Protein AF-A0A699SV12-F1 (afdb_monomer_lite)

Radius of gyration: 28.02 Å; chains: 1; bounding box: 34×119×57 Å

pLDDT: mean 78.3, std 23.48, range [37.0, 98.62]

Sequence (186 aa):
HQRRIGAAHSVDAQDRVRAAAQALSRPHQQQNQRHHLPPLAVPVQPAADSDAGQGTGRAGARQSRNRVAETGARLHSKRALAAIVQDRMGITLNPEAMFDVQVKRIHEYKRQLLNLFHTVALYQAMRADPSTNWVPRVKIFAGKAAASYHSAKLIIKLANDIARTVNNDPTLRGRLKVVFIPNYNV

InterPro domains:
  IPR000811 Glycosyl transferase, family 35 [PF00343] (73-186)
  IPR000811 Glycosyl transferase, family 35 [PTHR11468] (73-186)

Secondary structure (DSSP, 8-state):
-------S-SSHHHHHHHHHHHHT------------PPP-----PPP--------TT-HHHHHHHHHHHHHHHHHHHHHHHHHHHHHHH-----TTSEEEEEES---GGGTHHHHHHHHHHHHHHHHH-TTS-PPPEEEEEE----TT-HHHHHHHHHHHHHHHHHHT-GGGTTSEEEEEETT---

Foldseek 3Di:
DDDDDDDDDDDVPVVVVVVVVVVPPDDPDDDPPDPPDDDDDDPDDPDPDDDPDDDDDCCPVVVVVVVVVVVVVQLVVLVVVQVVCCVPPVDHDDSQAAEAEDEDAQDVVSPLVVVLVVLVVVLVVCLVPVPDPDGAYEYEYEHHYDPPPVVSVVSVVSQVVSQVVSSPDCSNVNSYHYDYDPPDDD

Organism: Tanacetum cinerariifolium (NCBI:txid118510)

Structure (mmCIF, N/CA/C/O backbone):
data_AF-A0A699SV12-F1
#
_entry.id   AF-A0A699SV12-F1
#
loop_
_atom_site.group_PDB
_atom_site.id
_atom_site.type_symbol
_atom_site.label_atom_id
_atom_site.label_alt_id
_atom_site.label_comp_id
_atom_site.label_asym_id
_atom_site.label_entity_id
_atom_site.label_seq_id
_atom_site.pdbx_PDB_ins_code
_atom_site.Cartn_x
_atom_site.Cartn_y
_atom_site.Cartn_z
_atom_site.occupancy
_atom_site.B_iso_or_equiv
_atom_site.auth_seq_id
_atom_site.auth_comp_id
_atom_site.auth_asym_id
_atom_site.auth_atom_id
_atom_site.pdbx_PDB_model_num
ATOM 1 N N . HIS A 1 1 ? -13.665 -75.440 -17.777 1.00 43.06 1 HIS A N 1
ATOM 2 C CA . HIS A 1 1 ? -13.649 -75.073 -19.211 1.00 43.06 1 HIS A CA 1
ATOM 3 C C . HIS A 1 1 ? -14.284 -73.675 -19.333 1.00 43.06 1 HIS A C 1
ATOM 5 O O . HIS A 1 1 ? -15.490 -73.567 -19.241 1.00 43.06 1 HIS A O 1
ATOM 11 N N . GLN A 1 2 ? -13.572 -72.606 -18.959 1.00 38.16 2 GLN A N 1
ATOM 12 C CA . GLN A 1 2 ? -12.875 -71.620 -19.813 1.00 38.16 2 GLN A CA 1
ATOM 13 C C . GLN A 1 2 ? -13.725 -70.842 -20.858 1.00 38.16 2 GLN A C 1
ATOM 15 O O . GLN A 1 2 ? -14.051 -71.383 -21.902 1.00 38.16 2 GLN A O 1
ATOM 20 N N . ARG A 1 3 ? -13.859 -69.524 -20.587 1.00 38.50 3 ARG A N 1
ATOM 21 C CA . ARG A 1 3 ? -13.811 -68.325 -21.474 1.00 38.50 3 ARG A CA 1
ATOM 22 C C . ARG A 1 3 ? -14.980 -67.994 -22.434 1.00 38.50 3 ARG A C 1
ATOM 24 O O . ARG A 1 3 ? -15.162 -68.674 -23.430 1.00 38.50 3 ARG A O 1
ATOM 31 N N . ARG A 1 4 ? -15.580 -66.795 -22.279 1.00 42.53 4 ARG A N 1
ATOM 32 C CA . ARG A 1 4 ? -15.260 -65.534 -23.018 1.00 42.53 4 ARG A CA 1
ATOM 33 C C . ARG A 1 4 ? -16.298 -64.427 -22.717 1.00 42.53 4 ARG A C 1
ATOM 35 O O . ARG A 1 4 ? -17.422 -64.491 -23.191 1.00 42.53 4 ARG A O 1
ATOM 42 N N . ILE A 1 5 ? -15.887 -63.382 -21.994 1.00 46.00 5 ILE A N 1
ATOM 43 C CA . ILE A 1 5 ? -16.549 -62.064 -21.955 1.00 46.00 5 ILE A CA 1
ATOM 44 C C . ILE A 1 5 ? -15.439 -61.036 -22.196 1.00 46.00 5 ILE A C 1
ATOM 46 O O . ILE A 1 5 ? -14.419 -61.090 -21.511 1.00 46.00 5 ILE A O 1
ATOM 50 N N . GLY A 1 6 ? -15.611 -60.137 -23.167 1.00 40.19 6 GLY A N 1
ATOM 51 C CA . GLY A 1 6 ? -14.759 -58.954 -23.320 1.00 40.19 6 GLY A CA 1
ATOM 52 C C . GLY A 1 6 ? -14.392 -58.621 -24.763 1.00 40.19 6 GLY A C 1
ATOM 53 O O . GLY A 1 6 ? -13.441 -59.183 -25.294 1.00 40.19 6 GLY A O 1
ATOM 54 N N . ALA A 1 7 ? -15.117 -57.674 -25.363 1.00 47.88 7 ALA A N 1
ATOM 55 C CA . ALA A 1 7 ? -14.645 -56.837 -26.472 1.00 47.88 7 ALA A CA 1
ATOM 56 C C . ALA A 1 7 ? -15.648 -55.696 -26.724 1.00 47.88 7 ALA A C 1
ATOM 58 O O . ALA A 1 7 ? -16.475 -55.798 -27.623 1.00 47.88 7 ALA A O 1
ATOM 59 N N . ALA A 1 8 ? -15.615 -54.629 -25.917 1.00 49.31 8 ALA A N 1
ATOM 60 C CA . ALA A 1 8 ? -16.371 -53.408 -26.229 1.00 49.31 8 ALA A CA 1
ATOM 61 C C . ALA A 1 8 ? -15.846 -52.132 -25.540 1.00 49.31 8 ALA A C 1
ATOM 63 O O . ALA A 1 8 ? -16.643 -51.259 -25.248 1.00 49.31 8 ALA A O 1
ATOM 64 N N . HIS A 1 9 ? -14.546 -51.973 -25.265 1.00 51.47 9 HIS A N 1
ATOM 65 C CA . HIS A 1 9 ? -14.023 -50.695 -24.743 1.00 51.47 9 HIS A CA 1
ATOM 66 C C . HIS A 1 9 ? -12.566 -50.465 -25.164 1.00 51.47 9 HIS A C 1
ATOM 68 O O . HIS A 1 9 ? -11.648 -50.762 -24.405 1.00 51.47 9 HIS A O 1
ATOM 74 N N . SER A 1 10 ? -12.328 -49.941 -26.370 1.00 55.16 10 SER A N 1
ATOM 75 C CA . SER A 1 10 ? -10.986 -49.432 -26.722 1.00 55.16 10 SER A CA 1
ATOM 76 C C . SER A 1 10 ? -10.920 -48.358 -27.817 1.00 55.16 10 SER A C 1
ATOM 78 O O . SER A 1 10 ? -9.822 -47.897 -28.110 1.00 55.16 10 SER A O 1
ATOM 80 N N . VAL A 1 11 ? -12.041 -47.887 -28.382 1.00 55.03 11 VAL A N 1
ATOM 81 C CA . VAL A 1 11 ? -12.003 -46.914 -29.501 1.00 55.03 11 VAL A CA 1
ATOM 82 C C . VAL A 1 11 ? -12.136 -45.443 -29.048 1.00 55.03 11 VAL A C 1
ATOM 84 O O . VAL A 1 11 ? -11.608 -44.557 -29.703 1.00 55.03 11 VAL A O 1
ATOM 87 N N . ASP A 1 12 ? -12.711 -45.151 -27.875 1.00 58.16 12 ASP A N 1
ATOM 88 C CA . ASP A 1 12 ? -13.000 -43.759 -27.445 1.00 58.16 12 ASP A CA 1
ATOM 89 C C . ASP A 1 12 ? -11.789 -43.015 -26.819 1.00 58.16 12 ASP A C 1
ATOM 91 O O . ASP A 1 12 ? -11.770 -41.792 -26.693 1.00 58.16 12 ASP A O 1
ATOM 95 N N . ALA A 1 13 ? -10.723 -43.728 -26.435 1.00 53.34 13 ALA A N 1
ATOM 96 C CA . ALA A 1 13 ? -9.557 -43.103 -25.796 1.00 53.34 13 ALA A CA 1
ATOM 97 C C . ALA A 1 13 ? -8.543 -42.528 -26.804 1.00 53.34 13 ALA A C 1
ATOM 99 O O . ALA A 1 13 ? -7.892 -41.522 -26.518 1.00 53.34 13 ALA A O 1
ATOM 100 N N . GLN A 1 14 ? -8.410 -43.137 -27.987 1.00 54.00 14 GLN A N 1
ATOM 101 C CA . GLN A 1 14 ? -7.424 -42.716 -28.990 1.00 54.00 14 GLN A CA 1
ATOM 102 C C . GLN A 1 14 ? -7.876 -41.473 -29.773 1.00 54.00 14 GLN A C 1
ATOM 104 O O . GLN A 1 14 ? -7.048 -40.610 -30.072 1.00 54.00 14 GLN A O 1
ATOM 109 N N . ASP A 1 15 ? -9.181 -41.309 -30.006 1.00 55.88 15 ASP A N 1
ATOM 110 C CA . ASP A 1 15 ? -9.720 -40.135 -30.705 1.00 55.88 15 ASP A CA 1
ATOM 111 C C . ASP A 1 15 ? -9.662 -38.855 -29.859 1.00 55.88 15 ASP A C 1
ATOM 113 O O . ASP A 1 15 ? -9.374 -37.773 -30.379 1.00 55.88 15 ASP A O 1
ATOM 117 N N . ARG A 1 16 ? -9.807 -38.962 -28.531 1.00 55.91 16 ARG A N 1
ATOM 118 C CA . ARG A 1 16 ? -9.695 -37.809 -27.618 1.00 55.91 16 ARG A CA 1
ATOM 119 C C . ARG A 1 16 ? -8.275 -37.246 -27.544 1.00 55.91 16 ARG A C 1
ATOM 121 O O . ARG A 1 16 ? -8.099 -36.030 -27.473 1.00 55.91 16 ARG A O 1
ATOM 128 N N . VAL A 1 17 ? -7.257 -38.105 -27.626 1.00 56.22 17 VAL A N 1
ATOM 129 C CA . VAL A 1 17 ? -5.846 -37.679 -27.654 1.00 56.22 17 VAL A CA 1
ATOM 130 C C . VAL A 1 17 ? -5.496 -37.031 -29.000 1.00 56.22 17 VAL A C 1
ATOM 132 O O . VAL A 1 17 ? -4.761 -36.043 -29.038 1.00 56.22 17 VAL A O 1
ATOM 135 N N . ARG A 1 18 ? -6.083 -37.510 -30.105 1.00 55.59 18 ARG A N 1
ATOM 136 C CA . ARG A 1 18 ? -5.891 -36.930 -31.445 1.00 55.59 18 ARG A CA 1
ATOM 137 C C . ARG A 1 18 ? -6.557 -35.558 -31.598 1.00 55.59 18 ARG A C 1
ATOM 139 O O . ARG A 1 18 ? -5.952 -34.658 -32.181 1.00 55.59 18 ARG A O 1
ATOM 146 N N . ALA A 1 19 ? -7.742 -35.370 -31.013 1.00 54.25 19 ALA A N 1
ATOM 147 C CA . ALA A 1 19 ? -8.433 -34.080 -30.979 1.00 54.25 19 ALA A CA 1
ATOM 148 C C . ALA A 1 19 ? -7.685 -33.035 -30.125 1.00 54.25 19 ALA A C 1
ATOM 150 O O . ALA A 1 19 ? -7.588 -31.871 -30.516 1.00 54.25 19 ALA A O 1
ATOM 151 N N . ALA A 1 20 ? -7.084 -33.449 -29.002 1.00 49.44 20 ALA A N 1
ATOM 152 C CA . ALA A 1 20 ? -6.262 -32.571 -28.166 1.00 49.44 20 ALA A CA 1
ATOM 153 C C . ALA A 1 20 ? -4.937 -32.168 -28.845 1.00 49.44 20 ALA A C 1
ATOM 155 O O . ALA A 1 20 ? -4.498 -31.025 -28.714 1.00 49.44 20 ALA A O 1
ATOM 156 N N . ALA A 1 21 ? -4.325 -33.068 -29.625 1.00 47.38 21 ALA A N 1
ATOM 157 C CA . ALA A 1 21 ? -3.087 -32.788 -30.354 1.00 47.38 21 ALA A CA 1
ATOM 158 C C . ALA A 1 21 ? -3.285 -31.804 -31.526 1.00 47.38 21 ALA A C 1
ATOM 160 O O . ALA A 1 21 ? -2.422 -30.966 -31.774 1.00 47.38 21 ALA A O 1
ATOM 161 N N . GLN A 1 22 ? -4.438 -31.833 -32.207 1.00 50.19 22 GLN A N 1
ATOM 162 C CA . GLN A 1 22 ? -4.744 -30.893 -33.298 1.00 50.19 22 GLN A CA 1
ATOM 163 C C . GLN A 1 22 ? -5.086 -29.472 -32.814 1.00 50.19 22 GLN A C 1
ATOM 165 O O . GLN A 1 22 ? -4.930 -28.512 -33.572 1.00 50.19 22 GLN A O 1
ATOM 170 N N . ALA A 1 23 ? -5.485 -29.303 -31.550 1.00 48.12 23 ALA A N 1
ATOM 171 C CA . ALA A 1 23 ? -5.716 -27.985 -30.956 1.00 48.12 23 ALA A CA 1
ATOM 172 C C . ALA A 1 23 ? -4.411 -27.224 -30.633 1.00 48.12 23 ALA A C 1
ATOM 174 O O . ALA A 1 23 ? -4.433 -26.000 -30.511 1.00 48.12 23 ALA A O 1
ATOM 175 N N . LEU A 1 24 ? -3.274 -27.926 -30.541 1.00 45.25 24 LEU A N 1
ATOM 176 C CA . LEU A 1 24 ? -1.974 -27.372 -30.136 1.00 45.25 24 LEU A CA 1
ATOM 177 C C . LEU A 1 24 ? -1.050 -26.986 -31.308 1.00 45.25 24 LEU A C 1
ATOM 179 O O . LEU A 1 24 ? 0.051 -26.498 -31.074 1.00 45.25 24 LEU A O 1
ATOM 183 N N . SER A 1 25 ? -1.478 -27.162 -32.564 1.00 47.66 25 SER A N 1
ATOM 184 C CA . SER A 1 25 ? -0.648 -26.895 -33.757 1.00 47.66 25 SER A CA 1
ATOM 185 C C . SER A 1 25 ? -1.146 -25.749 -34.647 1.00 47.66 25 SER A C 1
ATOM 187 O O . SER A 1 25 ? -0.819 -25.699 -35.832 1.00 47.66 25 SER A O 1
ATOM 189 N N . ARG A 1 26 ? -1.922 -24.797 -34.112 1.00 46.94 26 ARG A N 1
ATOM 190 C CA . ARG A 1 26 ? -2.319 -23.602 -34.876 1.00 46.94 26 ARG A CA 1
ATOM 191 C C . ARG A 1 26 ? -1.243 -22.508 -34.792 1.00 46.94 26 ARG A C 1
ATOM 193 O O . ARG A 1 26 ? -0.852 -22.142 -33.686 1.00 46.94 26 ARG A O 1
ATOM 200 N N . PRO A 1 27 ? -0.773 -21.953 -35.925 1.00 39.28 27 PRO A N 1
ATOM 201 C CA . PRO A 1 27 ? 0.210 -20.878 -35.918 1.00 39.28 27 PRO A CA 1
ATOM 202 C C . PRO A 1 27 ? -0.391 -19.592 -35.332 1.00 39.28 27 PRO A C 1
ATOM 204 O O . PRO A 1 27 ? -1.435 -19.112 -35.774 1.00 39.28 27 PRO A O 1
ATOM 207 N N . HIS A 1 28 ? 0.295 -19.024 -34.337 1.00 42.50 28 HIS A N 1
ATOM 208 C CA . HIS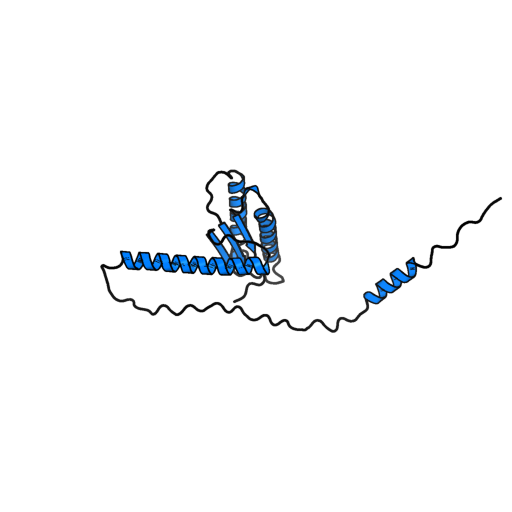 A 1 28 ? 0.004 -17.716 -33.750 1.00 42.50 28 HIS A CA 1
ATOM 209 C C . HIS A 1 28 ? 0.265 -16.591 -34.767 1.00 42.50 28 HIS A C 1
ATOM 211 O O . HIS A 1 28 ? 1.303 -15.935 -34.748 1.00 42.50 28 HIS A O 1
ATOM 217 N N . GLN A 1 29 ? -0.699 -16.334 -35.647 1.00 43.69 29 GLN A N 1
ATOM 218 C CA . GLN A 1 29 ? -0.782 -15.101 -36.427 1.00 43.69 29 GLN A CA 1
ATOM 219 C C . GLN A 1 29 ? -2.156 -14.460 -36.234 1.00 43.69 29 GLN A C 1
ATOM 221 O O . GLN A 1 29 ? -3.004 -14.539 -37.108 1.00 43.69 29 GLN A O 1
ATOM 226 N N . GLN A 1 30 ? -2.377 -13.854 -35.062 1.00 42.09 30 GLN A N 1
ATOM 227 C CA . GLN A 1 30 ? -3.276 -12.706 -34.844 1.00 42.09 30 GLN A CA 1
ATOM 228 C C . GLN A 1 30 ? -3.376 -12.416 -33.344 1.00 42.09 30 GLN A C 1
ATOM 230 O O . GLN A 1 30 ? -4.310 -12.822 -32.667 1.00 42.09 30 GLN A O 1
ATOM 235 N N . GLN A 1 31 ? -2.390 -11.704 -32.804 1.00 40.09 31 GLN A N 1
ATOM 236 C CA . GLN A 1 31 ? -2.511 -11.031 -31.507 1.00 40.09 31 GLN A CA 1
ATOM 237 C C . GLN A 1 31 ? -1.587 -9.812 -31.504 1.00 40.09 31 GLN A C 1
ATOM 239 O O . GLN A 1 31 ? -0.640 -9.695 -30.738 1.00 40.09 31 GLN A O 1
ATOM 244 N N . ASN A 1 32 ? -1.831 -8.906 -32.449 1.00 38.75 32 ASN A N 1
ATOM 245 C CA . ASN A 1 32 ? -1.216 -7.583 -32.440 1.00 38.75 32 ASN A CA 1
ATOM 246 C C . ASN A 1 32 ? -2.236 -6.516 -32.856 1.00 38.75 32 ASN A C 1
ATOM 248 O O . ASN A 1 32 ? -1.965 -5.654 -33.685 1.00 38.75 32 ASN A O 1
ATOM 252 N N . GLN A 1 33 ? -3.439 -6.591 -32.282 1.00 38.88 33 GLN A N 1
ATOM 253 C CA . GLN A 1 33 ? -4.310 -5.425 -32.212 1.00 38.88 33 GLN A CA 1
ATOM 254 C C . GLN A 1 33 ? -3.910 -4.651 -30.959 1.00 38.88 33 GLN A C 1
ATOM 256 O O . GLN A 1 33 ? -4.177 -5.053 -29.828 1.00 38.88 33 GLN A O 1
ATOM 261 N N . ARG A 1 34 ? -3.169 -3.566 -31.182 1.00 45.22 34 ARG A N 1
ATOM 262 C CA . ARG A 1 34 ? -2.806 -2.586 -30.165 1.00 45.22 34 ARG A CA 1
ATOM 263 C C . ARG A 1 34 ? -4.091 -2.013 -29.563 1.00 45.22 34 ARG A C 1
ATOM 265 O O . ARG A 1 34 ? -4.702 -1.131 -30.158 1.00 45.22 34 ARG A O 1
ATOM 272 N N . HIS A 1 35 ? -4.474 -2.459 -28.370 1.00 44.09 35 HIS A N 1
ATOM 273 C CA . HIS A 1 35 ? -5.340 -1.656 -27.511 1.00 44.09 35 HIS A CA 1
ATOM 274 C C . HIS A 1 35 ? -4.536 -0.439 -27.056 1.00 44.09 35 HIS A C 1
ATOM 276 O O . HIS A 1 35 ? -3.805 -0.468 -26.066 1.00 44.09 35 HIS A O 1
ATOM 282 N N . HIS A 1 36 ? -4.621 0.625 -27.849 1.00 46.12 36 HIS A N 1
ATOM 283 C CA . HIS A 1 36 ? -4.145 1.943 -27.476 1.00 46.12 36 HIS A CA 1
ATOM 284 C C . HIS A 1 36 ? -5.045 2.433 -26.334 1.00 46.12 36 HIS A C 1
ATOM 286 O O . HIS A 1 36 ? -6.143 2.928 -26.568 1.00 46.12 36 HIS A O 1
ATOM 292 N N . LEU A 1 37 ? -4.622 2.228 -25.082 1.00 49.44 37 LEU A N 1
ATOM 293 C CA . LEU A 1 37 ? -5.266 2.901 -23.957 1.00 49.44 37 LEU A CA 1
ATOM 294 C C . LEU A 1 37 ? -4.948 4.402 -24.046 1.00 49.44 37 LEU A C 1
ATOM 296 O O . LEU A 1 37 ? -3.779 4.747 -24.261 1.00 49.44 37 LEU A O 1
ATOM 300 N N . PRO A 1 38 ? -5.940 5.289 -23.862 1.00 42.25 38 PRO A N 1
ATOM 301 C CA . PRO A 1 38 ? -5.679 6.718 -23.805 1.00 42.25 38 PRO A CA 1
ATOM 302 C C . PRO A 1 38 ? -4.814 7.057 -22.573 1.00 42.25 38 PRO A C 1
ATOM 304 O O . PRO A 1 38 ? -4.970 6.423 -21.521 1.00 42.25 38 PRO A O 1
ATOM 307 N N . PRO A 1 39 ? -3.885 8.027 -22.684 1.00 42.66 39 PRO A N 1
ATOM 308 C CA . PRO A 1 39 ? -3.125 8.527 -21.542 1.00 42.66 39 PRO A CA 1
ATOM 309 C C . PRO A 1 39 ? -4.054 9.197 -20.523 1.00 42.66 39 PRO A C 1
ATOM 311 O O . PRO A 1 39 ? -5.136 9.679 -20.867 1.00 42.66 39 PRO A O 1
ATOM 314 N N . LEU A 1 40 ? -3.636 9.201 -19.257 1.00 47.06 40 LEU A N 1
ATOM 315 C CA . LEU A 1 40 ? -4.394 9.794 -18.162 1.00 47.06 40 LEU A CA 1
ATOM 316 C C . LEU A 1 40 ? -4.539 11.305 -18.406 1.00 47.06 40 LEU A C 1
ATOM 318 O O . LEU A 1 40 ? -3.567 12.052 -18.362 1.00 47.06 40 LEU A O 1
ATOM 322 N N . ALA A 1 41 ? -5.761 11.779 -18.639 1.00 38.75 41 ALA A N 1
ATOM 323 C CA . ALA A 1 41 ? -6.052 13.203 -18.552 1.00 38.75 41 ALA A CA 1
ATOM 324 C C . ALA A 1 41 ? -6.220 13.559 -17.070 1.00 38.75 41 ALA A C 1
ATOM 326 O O . ALA A 1 41 ? -7.289 13.381 -16.486 1.00 38.75 41 ALA A O 1
ATOM 327 N N . VAL A 1 42 ? -5.143 14.021 -16.436 1.00 47.16 42 VAL A N 1
ATOM 328 C CA . VAL A 1 42 ? -5.249 14.700 -15.141 1.00 47.16 42 VAL A CA 1
ATOM 329 C C . VAL A 1 42 ? -5.875 16.074 -15.402 1.00 47.16 42 VAL A C 1
ATOM 331 O O . VAL A 1 42 ? -5.363 16.801 -16.255 1.00 47.16 42 VAL A O 1
ATOM 334 N N . PRO A 1 43 ? -6.957 16.471 -14.709 1.00 39.91 43 PRO A N 1
ATOM 335 C CA . PRO A 1 43 ? -7.466 17.828 -14.828 1.00 39.91 43 PRO A CA 1
ATOM 336 C C . PRO A 1 43 ? -6.398 18.801 -14.314 1.00 39.91 43 PRO A C 1
ATOM 338 O O . PRO A 1 43 ? -6.062 18.811 -13.128 1.00 39.91 43 PRO A O 1
ATOM 341 N N . VAL A 1 44 ? -5.842 19.596 -15.229 1.00 42.50 44 VAL A N 1
ATOM 342 C CA . VAL A 1 44 ? -4.960 20.717 -14.904 1.00 42.50 44 VAL A CA 1
ATOM 343 C C . VAL A 1 44 ? -5.821 21.752 -14.183 1.00 42.50 44 VAL A C 1
ATOM 345 O O . VAL A 1 44 ? -6.748 22.313 -14.764 1.00 42.50 44 VAL A O 1
ATOM 348 N N . GLN A 1 45 ? -5.566 21.954 -12.891 1.00 46.44 45 GLN A N 1
ATOM 349 C CA . GLN A 1 45 ? -6.173 23.052 -12.139 1.00 46.44 45 GLN A CA 1
ATOM 350 C C . GLN A 1 45 ? -5.667 24.386 -12.713 1.00 46.44 45 GLN A C 1
ATOM 352 O O . GLN A 1 45 ? -4.495 24.458 -13.093 1.00 46.44 45 GLN A O 1
ATOM 357 N N . PRO A 1 46 ? -6.504 25.437 -12.785 1.00 38.66 46 PRO A N 1
ATOM 358 C CA . PRO A 1 46 ? -6.044 26.744 -13.232 1.00 38.66 46 PRO A CA 1
ATOM 359 C C . PRO A 1 46 ? -4.930 27.243 -12.306 1.00 38.66 46 PRO A C 1
ATOM 361 O O . PRO A 1 46 ? -4.992 27.062 -11.086 1.00 38.66 46 PRO A O 1
ATOM 364 N N . ALA A 1 47 ? -3.896 27.828 -12.911 1.00 37.00 47 ALA A N 1
ATOM 365 C CA . ALA A 1 47 ? -2.776 28.422 -12.203 1.00 37.00 47 ALA A CA 1
ATOM 366 C C . ALA A 1 47 ? -3.296 29.441 -11.179 1.00 37.00 47 ALA A C 1
ATOM 368 O O . ALA A 1 47 ? -4.107 30.304 -11.504 1.00 37.00 47 ALA A O 1
ATOM 369 N N . ALA A 1 48 ? -2.855 29.312 -9.928 1.00 44.12 48 ALA A N 1
ATOM 370 C CA . ALA A 1 48 ? -3.045 30.365 -8.947 1.00 44.12 48 ALA A CA 1
ATOM 371 C C . ALA A 1 48 ? -2.114 31.517 -9.338 1.00 44.12 48 ALA A C 1
ATOM 373 O O . ALA A 1 48 ? -0.898 31.409 -9.170 1.00 44.12 48 ALA A O 1
ATOM 374 N N . ASP A 1 49 ? -2.691 32.574 -9.907 1.00 38.81 49 ASP A N 1
ATOM 375 C CA . ASP A 1 49 ? -1.968 33.791 -10.249 1.00 38.81 49 ASP A CA 1
ATOM 376 C C . ASP A 1 49 ? -1.248 34.354 -9.018 1.00 38.81 49 ASP A C 1
ATOM 378 O O . ASP A 1 49 ? -1.774 34.416 -7.901 1.00 38.81 49 ASP A O 1
ATOM 382 N N . SER A 1 50 ? 0.005 34.731 -9.247 1.00 47.41 50 SER A N 1
ATOM 383 C CA . SER A 1 50 ? 0.901 35.357 -8.292 1.00 47.41 50 SER A CA 1
ATOM 384 C C . SER A 1 50 ? 0.404 36.753 -7.922 1.00 47.41 50 SER A C 1
ATOM 386 O O . SER A 1 50 ? 0.590 37.692 -8.690 1.00 47.41 50 SER A O 1
ATOM 388 N N . ASP A 1 51 ? -0.149 36.903 -6.721 1.00 38.44 51 ASP A N 1
ATOM 389 C CA . ASP A 1 51 ? -0.285 38.209 -6.074 1.00 38.44 51 ASP A CA 1
ATOM 390 C C . ASP A 1 51 ? 0.328 38.154 -4.670 1.00 38.44 51 ASP A C 1
ATOM 392 O O . ASP A 1 51 ? -0.320 37.875 -3.656 1.00 38.44 51 ASP A O 1
ATOM 396 N N . ALA A 1 52 ? 1.648 38.337 -4.636 1.00 44.69 52 ALA A N 1
ATOM 397 C CA . ALA A 1 52 ? 2.408 38.580 -3.422 1.00 44.69 52 ALA A CA 1
ATOM 398 C C . ALA A 1 52 ? 2.432 40.095 -3.166 1.00 44.69 52 ALA A C 1
ATOM 400 O O . ALA A 1 52 ? 3.411 40.769 -3.476 1.00 44.69 52 ALA A O 1
ATOM 401 N N . GLY A 1 53 ? 1.348 40.634 -2.604 1.00 45.69 53 GLY A N 1
ATOM 402 C CA . GLY A 1 53 ? 1.247 42.065 -2.332 1.00 45.69 53 GLY A CA 1
ATOM 403 C C . GLY A 1 53 ? 0.162 42.445 -1.324 1.00 45.69 53 GLY A C 1
ATOM 404 O O . GLY A 1 53 ? -0.990 42.610 -1.683 1.00 45.69 53 GLY A O 1
ATOM 405 N N . GLN A 1 54 ? 0.591 42.686 -0.079 1.00 47.00 54 GLN A N 1
ATOM 406 C CA . GLN A 1 54 ? -0.034 43.565 0.931 1.00 47.00 54 GLN A CA 1
ATOM 407 C C . GLN A 1 54 ? -1.372 43.135 1.584 1.00 47.00 54 GLN A C 1
ATOM 409 O O . GLN A 1 54 ? -2.364 42.810 0.942 1.00 47.00 54 GLN A O 1
ATOM 414 N N . GLY A 1 55 ? -1.422 43.214 2.924 1.00 44.19 55 GLY A N 1
ATOM 415 C CA . GLY A 1 55 ? -2.681 43.179 3.683 1.00 44.19 55 GLY A CA 1
ATOM 416 C C . GLY A 1 55 ? -2.605 42.511 5.056 1.00 44.19 55 GLY A C 1
ATOM 417 O O . GLY A 1 55 ? -3.193 41.450 5.275 1.00 44.19 55 GLY A O 1
ATOM 418 N N . THR A 1 56 ? -1.919 43.143 6.007 1.00 52.66 56 THR A N 1
ATOM 419 C CA . THR A 1 56 ? -2.013 42.830 7.439 1.00 52.66 56 THR A CA 1
ATOM 420 C C . THR A 1 56 ? -3.422 43.191 7.943 1.00 52.66 56 THR A C 1
ATOM 422 O O . THR A 1 56 ? -3.855 44.331 7.838 1.00 52.66 56 THR A O 1
ATOM 425 N N . GLY A 1 57 ? -4.185 42.203 8.439 1.00 49.66 57 GLY A N 1
ATOM 426 C CA . GLY A 1 57 ? -5.466 42.437 9.141 1.00 49.66 57 GLY A CA 1
ATOM 427 C C . GLY A 1 57 ? -6.667 41.557 8.752 1.00 49.66 57 GLY A C 1
ATOM 428 O O . GLY A 1 57 ? -7.590 41.417 9.546 1.00 49.66 57 GLY A O 1
ATOM 429 N N . ARG A 1 58 ? -6.673 40.888 7.586 1.00 51.94 58 ARG A N 1
ATOM 430 C CA . ARG A 1 58 ? -7.772 39.980 7.142 1.00 51.94 58 ARG A CA 1
ATOM 431 C C . ARG A 1 58 ? -7.394 38.489 7.094 1.00 51.94 58 ARG A C 1
ATOM 433 O O . ARG A 1 58 ? -8.146 37.663 6.572 1.00 51.94 58 ARG A O 1
ATOM 440 N N . ALA A 1 59 ? -6.236 38.136 7.653 1.00 54.56 59 ALA A N 1
ATOM 441 C CA . ALA A 1 59 ? -5.628 36.811 7.532 1.00 54.56 59 ALA A CA 1
ATOM 442 C C . ALA A 1 59 ? -6.499 35.672 8.099 1.00 54.56 59 ALA A C 1
ATOM 444 O O . ALA A 1 59 ? -6.624 34.635 7.458 1.00 54.56 59 ALA A O 1
ATOM 445 N N . GLY A 1 60 ? -7.177 35.870 9.237 1.00 52.50 60 GLY A N 1
ATOM 446 C CA . GLY A 1 60 ? -7.919 34.797 9.918 1.00 52.50 60 GLY A CA 1
ATOM 447 C C . GLY A 1 60 ? -9.089 34.210 9.113 1.00 52.50 60 GLY A C 1
ATOM 448 O O . GLY A 1 60 ? -9.190 32.994 8.964 1.00 52.50 60 GLY A O 1
ATOM 449 N N . ALA A 1 61 ? -9.943 35.064 8.538 1.00 56.91 61 ALA A N 1
ATOM 450 C CA . ALA A 1 61 ? -11.121 34.633 7.773 1.00 56.91 61 ALA A CA 1
ATOM 451 C C . ALA A 1 61 ? -10.775 34.133 6.357 1.00 56.91 61 ALA A C 1
ATOM 453 O O . ALA A 1 61 ? -11.451 33.257 5.816 1.00 56.91 61 ALA A O 1
ATOM 454 N N . ARG A 1 62 ? -9.708 34.667 5.747 1.00 54.81 62 ARG A N 1
ATOM 455 C CA . ARG A 1 62 ? -9.202 34.197 4.446 1.00 54.81 62 ARG A CA 1
ATOM 456 C C . ARG A 1 62 ? -8.510 32.839 4.598 1.00 54.81 62 ARG A C 1
ATOM 458 O O . ARG A 1 62 ? -8.719 31.944 3.788 1.00 54.81 62 ARG A O 1
ATOM 465 N N . GLN A 1 63 ? -7.772 32.642 5.689 1.00 59.91 63 GLN A N 1
ATOM 466 C CA . GLN A 1 63 ? -7.066 31.394 5.970 1.00 59.91 63 GLN A CA 1
ATOM 467 C C . GLN A 1 63 ? -7.990 30.257 6.426 1.00 59.91 63 GLN A C 1
ATOM 469 O O . GLN A 1 63 ? -7.679 29.093 6.173 1.00 59.91 63 GLN A O 1
ATOM 474 N N . SER A 1 64 ? -9.130 30.554 7.060 1.00 61.44 64 SER A N 1
ATOM 475 C CA . SER A 1 64 ? -10.161 29.549 7.354 1.00 61.44 64 SER A CA 1
ATOM 476 C C . SER A 1 64 ? -10.936 29.134 6.099 1.00 61.44 64 SER A C 1
ATOM 478 O O . SER A 1 64 ? -11.095 27.939 5.858 1.00 61.44 64 SER A O 1
ATOM 480 N N . ARG A 1 65 ? -11.332 30.087 5.240 1.00 61.91 65 ARG A N 1
ATOM 481 C CA . ARG A 1 65 ? -11.980 29.798 3.944 1.00 61.91 65 ARG A CA 1
ATOM 482 C C . ARG A 1 65 ? -11.081 28.985 3.010 1.00 61.91 65 ARG A C 1
ATOM 484 O O . ARG A 1 65 ? -11.545 28.000 2.441 1.00 61.91 65 ARG A O 1
ATOM 491 N N . ASN A 1 66 ? -9.794 29.329 2.925 1.00 73.94 66 ASN A N 1
ATOM 492 C CA . ASN A 1 66 ? -8.833 28.577 2.115 1.00 73.94 66 ASN A CA 1
ATOM 493 C C . ASN A 1 66 ? -8.649 27.144 2.636 1.00 73.94 66 ASN A C 1
ATOM 495 O O . ASN A 1 66 ? -8.671 26.204 1.850 1.00 73.94 66 ASN A O 1
ATOM 499 N N . ARG A 1 67 ? -8.576 26.938 3.960 1.00 69.81 67 ARG A N 1
ATOM 500 C CA . ARG A 1 67 ? -8.466 25.589 4.546 1.00 69.81 67 ARG A CA 1
ATOM 501 C C . ARG A 1 67 ? -9.666 24.697 4.236 1.00 69.81 67 ARG A C 1
ATOM 503 O O . ARG A 1 67 ? -9.479 23.515 3.945 1.00 69.81 67 ARG A O 1
ATOM 510 N N . VAL A 1 68 ? -10.881 25.239 4.295 1.00 74.19 68 VAL A N 1
ATOM 511 C CA . VAL A 1 68 ? -12.103 24.486 3.968 1.00 74.19 68 VAL A CA 1
ATOM 512 C C . VAL A 1 68 ? -12.119 24.111 2.485 1.00 74.19 68 VAL A C 1
ATOM 514 O O . VAL A 1 68 ? -12.324 22.941 2.158 1.00 74.19 68 VAL A O 1
ATOM 517 N N . ALA A 1 69 ? -11.818 25.064 1.600 1.00 76.56 69 ALA A N 1
ATOM 518 C CA . ALA A 1 69 ? -11.741 24.821 0.160 1.00 76.56 69 ALA A CA 1
ATOM 519 C C . ALA A 1 69 ? -10.668 23.774 -0.197 1.00 76.56 69 ALA A C 1
ATOM 521 O O . ALA A 1 69 ? -10.943 22.820 -0.924 1.00 76.56 69 ALA A O 1
ATOM 522 N N . GLU A 1 70 ? -9.468 23.882 0.379 1.00 78.25 70 GLU A N 1
ATOM 523 C CA . GLU A 1 70 ? -8.386 22.914 0.181 1.00 78.25 70 GLU A CA 1
ATOM 524 C C . GLU A 1 70 ? -8.747 21.516 0.696 1.00 78.25 70 GLU A C 1
ATOM 526 O O . GLU A 1 70 ? -8.387 20.512 0.083 1.00 78.25 70 GLU A O 1
ATOM 531 N N . THR A 1 71 ? -9.449 21.427 1.826 1.00 83.75 71 THR A N 1
ATOM 532 C CA . THR A 1 71 ? -9.871 20.140 2.396 1.00 83.75 71 THR A CA 1
ATOM 533 C C . THR A 1 71 ? -10.901 19.461 1.498 1.00 83.75 71 THR A C 1
ATOM 535 O O . THR A 1 71 ? -10.766 18.270 1.213 1.00 83.75 71 THR A O 1
ATOM 538 N N . GLY A 1 72 ? -11.867 20.224 0.976 1.00 85.94 72 GLY A N 1
ATOM 539 C CA . GLY A 1 72 ? -12.825 19.740 -0.018 1.00 85.94 72 GLY A CA 1
ATOM 540 C C . GLY A 1 72 ? -12.140 19.245 -1.295 1.00 85.94 72 GLY A C 1
ATOM 541 O O . GLY A 1 72 ? -12.422 18.138 -1.756 1.00 85.94 72 GLY A O 1
ATOM 542 N N . ALA A 1 73 ? -11.168 20.002 -1.815 1.00 90.75 73 ALA A N 1
ATOM 543 C CA . ALA A 1 73 ? -10.392 19.610 -2.992 1.00 90.75 73 ALA A CA 1
ATOM 544 C C . ALA A 1 73 ? -9.566 18.330 -2.755 1.00 90.75 73 ALA A C 1
ATOM 546 O O . ALA A 1 73 ? -9.579 17.415 -3.578 1.00 90.75 73 ALA A O 1
ATOM 547 N N . ARG A 1 74 ? -8.892 18.213 -1.601 1.00 91.56 74 ARG A N 1
ATOM 548 C CA . ARG A 1 74 ? -8.136 17.003 -1.227 1.00 91.56 74 ARG A CA 1
ATOM 549 C C . ARG A 1 74 ? -9.048 15.781 -1.126 1.00 91.56 74 ARG A C 1
ATOM 551 O O . ARG A 1 74 ? -8.687 14.714 -1.619 1.00 91.56 74 ARG A O 1
ATOM 558 N N . LEU A 1 75 ? -10.222 15.922 -0.509 1.00 94.62 75 LEU A N 1
ATOM 559 C CA . LEU A 1 75 ? -11.183 14.828 -0.392 1.00 94.62 75 LEU A CA 1
ATOM 560 C C . LEU A 1 75 ? -11.723 14.398 -1.761 1.00 94.62 75 LEU A C 1
ATOM 562 O O . LEU A 1 75 ? -11.811 13.199 -2.028 1.00 94.62 75 LEU A O 1
ATOM 566 N N . HIS A 1 76 ? -12.024 15.353 -2.644 1.00 95.50 76 HIS A N 1
ATOM 567 C CA . HIS A 1 76 ? -12.422 15.069 -4.021 1.00 95.50 76 HIS A CA 1
ATOM 568 C C . HIS A 1 76 ? -11.365 14.220 -4.749 1.00 95.50 76 HIS A C 1
ATOM 570 O O . HIS A 1 76 ? -11.691 13.151 -5.269 1.00 95.50 76 HIS A O 1
ATOM 576 N N . SER A 1 77 ? -10.087 14.608 -4.688 1.00 96.00 77 SER A N 1
ATOM 577 C CA . SER A 1 77 ? -8.993 13.837 -5.296 1.00 96.00 77 SER A CA 1
ATOM 578 C C . SER A 1 77 ? -8.845 12.433 -4.696 1.00 96.00 77 SER A C 1
ATOM 580 O O . SER A 1 77 ? -8.598 11.469 -5.422 1.00 96.00 77 SER A O 1
ATOM 582 N N . LYS A 1 78 ? -9.039 12.276 -3.378 1.00 97.19 78 LYS A N 1
ATOM 583 C CA . LYS A 1 78 ? -9.009 10.958 -2.713 1.00 97.19 78 LYS A CA 1
ATOM 584 C C . LYS A 1 78 ? -10.162 10.063 -3.164 1.00 97.19 78 LYS A C 1
ATOM 586 O O . LYS A 1 78 ? -9.947 8.870 -3.361 1.00 97.19 78 LYS A O 1
ATOM 591 N N . ARG A 1 79 ? -11.360 10.623 -3.361 1.00 98.00 79 ARG A N 1
ATOM 592 C CA . ARG A 1 79 ? -12.529 9.901 -3.894 1.00 98.00 79 ARG A CA 1
ATOM 593 C C . ARG A 1 79 ? -12.301 9.457 -5.335 1.00 98.00 79 ARG A C 1
ATOM 595 O O . ARG A 1 79 ? -12.563 8.300 -5.646 1.00 98.00 79 ARG A O 1
ATOM 602 N N . ALA A 1 80 ? -11.746 10.328 -6.175 1.00 96.94 80 ALA A N 1
ATOM 603 C CA . ALA A 1 80 ? -11.385 9.981 -7.548 1.00 96.94 80 ALA A CA 1
ATOM 604 C C . ALA A 1 80 ? -10.364 8.830 -7.592 1.00 96.94 80 ALA A C 1
ATOM 606 O O . ALA A 1 80 ? -10.565 7.846 -8.301 1.00 96.94 80 ALA A O 1
ATOM 607 N N . LEU A 1 81 ? -9.310 8.894 -6.770 1.00 96.00 81 LEU A N 1
ATOM 608 C CA . LEU A 1 81 ? -8.332 7.809 -6.678 1.00 96.00 81 LEU A CA 1
ATOM 609 C C . LEU A 1 81 ? -8.953 6.507 -6.150 1.00 96.00 81 LEU A C 1
ATOM 611 O O . LEU A 1 81 ? -8.670 5.438 -6.684 1.00 96.00 81 LEU A O 1
ATOM 615 N N . ALA A 1 82 ? -9.812 6.584 -5.130 1.00 97.44 82 ALA A N 1
ATOM 616 C CA . ALA A 1 82 ? -10.520 5.422 -4.600 1.00 97.44 82 ALA A CA 1
ATOM 617 C C . ALA A 1 82 ? -11.403 4.753 -5.665 1.00 97.44 82 ALA A C 1
ATOM 619 O O . ALA A 1 82 ? -11.394 3.529 -5.764 1.00 97.44 82 ALA A O 1
ATOM 620 N N . ALA A 1 83 ? -12.097 5.539 -6.494 1.00 97.50 83 ALA A N 1
ATOM 621 C CA . ALA A 1 83 ? -12.893 5.026 -7.607 1.00 97.50 83 ALA A CA 1
ATOM 622 C C . ALA A 1 83 ? -12.024 4.298 -8.645 1.00 97.50 83 ALA A C 1
ATOM 624 O O . ALA A 1 83 ? -12.357 3.187 -9.044 1.00 97.50 83 ALA A O 1
ATOM 625 N N . ILE A 1 84 ? -10.869 4.864 -9.014 1.00 95.38 84 ILE A N 1
ATOM 626 C CA . ILE A 1 84 ? -9.924 4.227 -9.948 1.00 95.38 84 ILE A CA 1
ATOM 627 C C . ILE A 1 84 ? -9.396 2.899 -9.388 1.00 95.38 84 ILE A C 1
ATOM 629 O O . ILE A 1 84 ? -9.277 1.917 -10.120 1.00 95.38 84 ILE A O 1
ATOM 633 N N . VAL A 1 85 ? -9.058 2.854 -8.096 1.00 96.50 85 VAL A N 1
ATOM 634 C CA . VAL A 1 85 ? -8.574 1.623 -7.453 1.00 96.50 85 VAL A CA 1
ATOM 635 C C . VAL A 1 85 ? -9.684 0.574 -7.369 1.00 96.50 85 VAL A C 1
ATOM 637 O O . VAL A 1 85 ? -9.423 -0.600 -7.631 1.00 96.50 85 VAL A O 1
ATOM 640 N N . GLN A 1 86 ? -10.917 0.981 -7.066 1.00 97.12 86 GLN A N 1
ATOM 641 C CA . GLN A 1 86 ? -12.065 0.079 -7.055 1.00 97.12 86 GLN A CA 1
ATOM 642 C C . GLN A 1 86 ? -12.319 -0.518 -8.443 1.00 97.12 86 GLN A C 1
ATOM 644 O O . GLN A 1 86 ? -12.443 -1.732 -8.557 1.00 97.12 86 GLN A O 1
ATOM 649 N N . ASP A 1 87 ? -12.355 0.314 -9.482 1.00 96.19 87 ASP A N 1
ATOM 650 C CA . ASP A 1 87 ? -12.606 -0.104 -10.865 1.00 96.19 87 ASP A CA 1
ATOM 651 C C . ASP A 1 87 ? -11.535 -1.081 -11.375 1.00 96.19 87 ASP A C 1
ATOM 653 O O . ASP A 1 87 ? -11.836 -2.153 -11.891 1.00 96.19 87 ASP A O 1
ATOM 657 N N . ARG A 1 88 ? -10.255 -0.761 -11.152 1.00 93.56 88 ARG A N 1
ATOM 658 C CA . ARG A 1 88 ? -9.138 -1.538 -11.715 1.00 93.56 88 ARG A CA 1
ATOM 659 C C . ARG A 1 88 ? -8.732 -2.756 -10.897 1.00 93.56 88 ARG A C 1
ATOM 661 O O . ARG A 1 88 ? -8.104 -3.662 -11.438 1.00 93.56 88 ARG A O 1
ATOM 668 N N . MET A 1 89 ? -8.971 -2.737 -9.587 1.00 95.31 89 MET A N 1
ATOM 669 C CA . MET A 1 89 ? -8.436 -3.744 -8.664 1.00 95.31 89 MET A CA 1
ATOM 670 C C . MET A 1 89 ? -9.511 -4.415 -7.808 1.00 95.31 89 MET A C 1
ATOM 672 O O . MET A 1 89 ? -9.193 -5.362 -7.093 1.00 95.31 89 MET A O 1
ATOM 676 N N . GLY A 1 90 ? -10.755 -3.927 -7.828 1.00 95.94 90 GLY A N 1
ATOM 677 C CA . GLY A 1 90 ? -11.828 -4.417 -6.961 1.00 95.94 90 GLY A CA 1
ATOM 678 C C . GLY A 1 90 ? -11.619 -4.104 -5.475 1.00 95.94 90 GLY A C 1
ATOM 679 O O . GLY A 1 90 ? -12.278 -4.702 -4.628 1.00 95.94 90 GLY A O 1
ATOM 680 N N . ILE A 1 91 ? -10.690 -3.201 -5.134 1.00 96.12 91 ILE A N 1
ATOM 681 C CA . ILE A 1 91 ? -10.344 -2.876 -3.745 1.00 96.12 91 ILE A CA 1
ATOM 682 C C . ILE A 1 91 ? -11.017 -1.569 -3.333 1.00 96.12 91 ILE A C 1
ATOM 684 O O . ILE A 1 91 ? -10.691 -0.500 -3.848 1.00 96.12 91 ILE A O 1
ATOM 688 N N . THR A 1 92 ? -11.880 -1.640 -2.320 1.00 96.62 92 THR A N 1
ATOM 689 C CA . THR A 1 92 ? -12.543 -0.455 -1.767 1.00 96.62 92 THR A CA 1
ATOM 690 C C . THR A 1 92 ? -11.623 0.274 -0.794 1.00 96.62 92 THR A C 1
ATOM 692 O O . THR A 1 92 ? -11.147 -0.301 0.191 1.00 96.62 92 THR A O 1
ATOM 695 N N . LEU A 1 93 ? -11.390 1.560 -1.055 1.00 97.19 93 LEU A N 1
ATOM 696 C CA . LEU A 1 93 ? -10.604 2.448 -0.202 1.00 97.19 93 LEU A CA 1
ATOM 697 C C . LEU A 1 93 ? -11.517 3.444 0.512 1.00 97.19 93 LEU A C 1
ATOM 699 O O . LEU A 1 93 ? -12.390 4.028 -0.118 1.00 97.19 93 LEU A O 1
ATOM 703 N N . ASN A 1 94 ? -11.277 3.680 1.804 1.00 96.94 94 ASN A N 1
ATOM 704 C CA . ASN A 1 94 ? -11.964 4.725 2.565 1.00 96.94 94 ASN A CA 1
ATOM 705 C C . ASN A 1 94 ? -11.333 6.102 2.261 1.00 96.94 94 ASN A C 1
ATOM 707 O O . ASN A 1 94 ? -10.214 6.340 2.719 1.00 96.94 94 ASN A O 1
ATOM 711 N N . PRO A 1 95 ? -12.012 7.034 1.564 1.00 96.94 95 PRO A N 1
ATOM 712 C CA . PRO A 1 95 ? -11.451 8.344 1.226 1.00 96.94 95 PRO A CA 1
ATOM 713 C C . PRO A 1 95 ? -11.270 9.273 2.431 1.00 96.94 95 PRO A C 1
ATOM 715 O O . PRO A 1 95 ? -10.574 10.276 2.307 1.00 96.94 95 PRO A O 1
ATOM 718 N N . GLU A 1 96 ? -11.847 8.955 3.590 1.00 96.31 96 GLU A N 1
ATOM 719 C CA . GLU A 1 96 ? -11.651 9.707 4.836 1.00 96.31 96 GLU A CA 1
ATOM 720 C C . GLU A 1 96 ? -10.359 9.280 5.564 1.00 96.31 96 GLU A C 1
ATOM 722 O O . GLU A 1 96 ? -9.794 10.044 6.342 1.00 96.31 96 GLU A O 1
ATOM 727 N N . ALA A 1 97 ? -9.812 8.097 5.253 1.00 97.50 97 ALA A N 1
ATOM 728 C CA . ALA A 1 97 ? -8.552 7.610 5.818 1.00 97.50 97 ALA A CA 1
ATOM 729 C C . ALA A 1 97 ? -7.344 8.424 5.333 1.00 97.50 97 ALA A C 1
ATOM 731 O O . ALA A 1 97 ? -7.347 8.983 4.236 1.00 97.50 97 ALA A O 1
ATOM 732 N N . MET A 1 98 ? -6.257 8.462 6.100 1.00 97.69 98 MET A N 1
ATOM 733 C CA . MET A 1 98 ? -5.026 9.115 5.658 1.00 97.69 98 MET A CA 1
ATOM 734 C C . MET A 1 98 ? -4.369 8.316 4.524 1.00 97.69 98 MET A C 1
ATOM 736 O O . MET A 1 98 ? -4.065 7.135 4.688 1.00 97.69 98 MET A O 1
ATOM 740 N N . PHE A 1 99 ? -4.139 8.960 3.3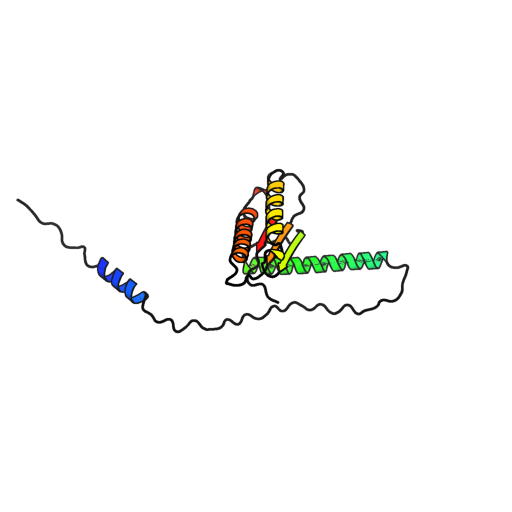77 1.00 98.19 99 PHE A N 1
ATOM 741 C CA 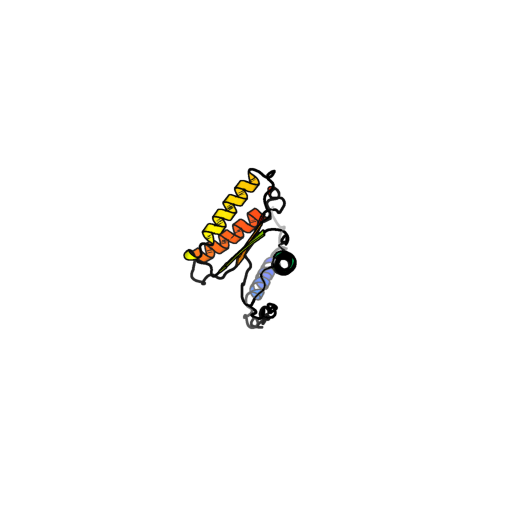. PHE A 1 99 ? -3.468 8.337 2.233 1.00 98.19 99 PHE A CA 1
ATOM 742 C C . PHE A 1 99 ? -1.961 8.565 2.358 1.00 98.19 99 PHE A C 1
ATOM 744 O O . PHE A 1 99 ? -1.487 9.694 2.264 1.00 98.19 99 PHE A O 1
ATOM 751 N N . ASP A 1 100 ? -1.221 7.486 2.582 1.00 97.88 100 ASP A N 1
ATOM 752 C CA . ASP A 1 100 ? 0.237 7.457 2.649 1.00 97.88 100 ASP A CA 1
ATOM 753 C C . ASP A 1 100 ? 0.759 6.889 1.328 1.00 97.88 100 ASP A C 1
ATOM 755 O O . ASP A 1 100 ? 0.595 5.703 1.036 1.00 97.88 100 ASP A O 1
ATOM 759 N N . VAL A 1 101 ? 1.304 7.772 0.492 1.00 97.62 101 VAL A N 1
ATOM 760 C CA . VAL A 1 101 ? 1.540 7.519 -0.930 1.00 97.62 101 VAL A CA 1
ATOM 761 C C . VAL A 1 101 ? 3.037 7.528 -1.227 1.00 97.62 101 VAL A C 1
ATOM 763 O O . VAL A 1 101 ? 3.710 8.544 -1.066 1.00 97.62 101 VAL A O 1
ATOM 766 N N . GLN A 1 102 ? 3.559 6.418 -1.746 1.00 98.00 102 GLN A N 1
ATOM 767 C CA . GLN A 1 102 ? 4.931 6.310 -2.234 1.00 98.00 102 GLN A CA 1
ATOM 768 C C . GLN A 1 102 ? 4.945 5.845 -3.692 1.00 98.00 102 GLN A C 1
ATOM 770 O O . GLN A 1 102 ? 4.954 4.650 -3.995 1.00 98.00 102 GLN A O 1
ATOM 775 N N . VAL A 1 103 ? 5.000 6.819 -4.605 1.00 96.44 103 VAL A N 1
ATOM 776 C CA . VAL A 1 103 ? 5.016 6.580 -6.053 1.00 96.44 103 VAL A CA 1
ATOM 777 C C . VAL A 1 103 ? 6.358 6.973 -6.655 1.00 96.44 103 VAL A C 1
ATOM 779 O O . VAL A 1 103 ? 6.665 8.154 -6.814 1.00 96.44 103 VAL A O 1
ATOM 782 N N . LYS A 1 104 ? 7.198 5.975 -6.940 1.00 95.94 104 LYS A N 1
ATOM 783 C CA . LYS A 1 104 ? 8.551 6.128 -7.506 1.00 95.94 104 LYS A CA 1
ATOM 784 C C . LYS A 1 104 ? 8.949 4.839 -8.231 1.00 95.94 104 LYS A C 1
ATOM 786 O O . LYS A 1 104 ? 8.391 3.781 -7.962 1.00 95.94 104 LYS A O 1
ATOM 791 N N . ARG A 1 105 ? 9.975 4.888 -9.094 1.00 95.81 105 ARG A N 1
ATOM 792 C CA . ARG A 1 105 ? 10.625 3.658 -9.594 1.00 95.81 105 ARG A CA 1
ATOM 793 C C . ARG A 1 105 ? 11.035 2.765 -8.417 1.00 95.81 105 ARG A C 1
ATOM 795 O O . ARG A 1 105 ? 11.502 3.276 -7.394 1.00 95.81 105 ARG A O 1
ATOM 802 N N . ILE A 1 106 ? 10.842 1.456 -8.560 1.00 96.94 106 ILE A N 1
ATOM 803 C CA . ILE A 1 106 ? 11.148 0.506 -7.490 1.00 96.94 106 ILE A CA 1
ATOM 804 C C . ILE A 1 106 ? 12.650 0.263 -7.474 1.00 96.94 106 ILE A C 1
ATOM 806 O O . ILE A 1 106 ? 13.209 -0.201 -8.466 1.00 96.94 106 ILE A O 1
ATOM 810 N N . HIS A 1 107 ? 13.281 0.634 -6.360 1.00 97.50 107 HIS A N 1
ATOM 811 C CA . HIS A 1 107 ? 14.717 0.509 -6.150 1.00 97.50 107 HIS A CA 1
ATOM 812 C C . HIS A 1 107 ? 15.038 0.647 -4.655 1.00 97.50 107 HIS A C 1
ATOM 814 O O . HIS A 1 107 ? 14.480 1.498 -3.969 1.00 97.50 107 HIS A O 1
ATOM 820 N N . GLU A 1 108 ? 15.985 -0.133 -4.160 1.00 95.19 108 GLU A N 1
ATOM 821 C CA . GLU A 1 108 ? 16.516 -0.163 -2.795 1.00 95.19 108 GLU A CA 1
ATOM 822 C C . GLU A 1 108 ? 16.783 1.231 -2.231 1.00 95.19 108 GLU A C 1
ATOM 824 O O . GLU A 1 108 ? 16.316 1.545 -1.136 1.00 95.19 108 GLU A O 1
ATOM 829 N N . TYR A 1 109 ? 17.448 2.108 -2.991 1.00 97.25 109 TYR A N 1
ATOM 830 C CA . TYR A 1 109 ? 17.774 3.452 -2.504 1.00 97.25 109 TYR A CA 1
ATOM 831 C C . TYR A 1 109 ? 16.531 4.338 -2.310 1.00 97.25 109 TYR A C 1
ATOM 833 O O . TYR A 1 109 ? 16.558 5.284 -1.527 1.00 97.25 109 TYR A O 1
ATOM 841 N N . LYS A 1 110 ? 15.419 4.045 -3.002 1.00 97.12 110 LYS A N 1
ATOM 842 C CA . LYS A 1 110 ? 14.128 4.728 -2.804 1.00 97.12 110 LYS A CA 1
ATOM 843 C C . LYS A 1 110 ? 13.374 4.203 -1.578 1.00 97.12 110 LYS A C 1
ATOM 845 O O . LYS A 1 110 ? 12.345 4.778 -1.222 1.00 97.12 110 LYS A O 1
ATOM 850 N N . ARG A 1 111 ? 13.894 3.156 -0.926 1.00 97.38 111 ARG A N 1
ATOM 851 C CA . ARG A 1 111 ? 13.469 2.618 0.374 1.00 97.38 111 ARG A CA 1
ATOM 852 C C . ARG A 1 111 ? 11.981 2.261 0.459 1.00 97.38 111 ARG A C 1
ATOM 854 O O . ARG A 1 111 ? 11.380 2.401 1.520 1.00 97.38 111 ARG A O 1
ATOM 861 N N . GLN A 1 112 ? 11.381 1.737 -0.613 1.00 98.25 112 GLN A N 1
ATOM 862 C CA . GLN A 1 112 ? 10.035 1.143 -0.534 1.00 98.25 112 GLN A CA 1
ATOM 863 C C . GLN A 1 112 ? 10.004 -0.003 0.482 1.00 98.25 112 GLN A C 1
ATOM 865 O O . GLN A 1 112 ? 9.051 -0.113 1.245 1.00 98.25 112 GLN A O 1
ATOM 870 N N . LEU A 1 113 ? 11.084 -0.791 0.554 1.00 98.25 113 LEU A N 1
ATOM 871 C CA . LEU A 1 113 ? 11.227 -1.869 1.533 1.00 98.25 113 LEU A CA 1
ATOM 872 C C . LEU A 1 113 ? 11.098 -1.371 2.982 1.00 98.25 113 LEU A C 1
ATOM 874 O O . LEU A 1 113 ? 10.424 -2.007 3.784 1.00 98.25 113 LEU A O 1
ATOM 878 N N . LEU A 1 114 ? 11.661 -0.202 3.310 1.00 98.50 114 LEU A N 1
ATOM 879 C CA . LEU A 1 114 ? 11.509 0.383 4.646 1.00 98.50 114 LEU A CA 1
ATOM 880 C C . LEU A 1 114 ? 10.043 0.708 4.952 1.00 98.50 114 LEU A C 1
ATOM 882 O O . LEU A 1 114 ? 9.562 0.429 6.047 1.00 98.50 114 LEU A O 1
ATOM 886 N N . ASN A 1 115 ? 9.324 1.291 3.992 1.00 98.44 115 ASN A N 1
ATOM 887 C CA . ASN A 1 115 ? 7.914 1.620 4.183 1.00 98.44 115 ASN A CA 1
ATOM 888 C C . ASN A 1 115 ? 7.050 0.348 4.299 1.00 98.44 115 ASN A C 1
ATOM 890 O O . ASN A 1 115 ? 6.092 0.319 5.071 1.00 98.44 115 ASN A O 1
ATOM 894 N N . LEU A 1 116 ? 7.422 -0.739 3.612 1.00 98.50 116 LEU A N 1
ATOM 895 C CA . LEU A 1 116 ? 6.802 -2.053 3.805 1.00 98.50 116 LEU A CA 1
ATOM 896 C C . LEU A 1 116 ? 7.061 -2.606 5.212 1.00 98.50 116 LEU A C 1
ATOM 898 O O . LEU A 1 116 ? 6.114 -3.044 5.857 1.00 98.50 116 LEU A O 1
ATOM 902 N N . PHE A 1 117 ? 8.285 -2.517 5.741 1.00 98.62 117 PHE A N 1
ATOM 903 C CA . PHE A 1 117 ? 8.562 -2.920 7.126 1.00 98.62 117 PHE A CA 1
ATOM 904 C C . PHE A 1 117 ? 7.776 -2.096 8.141 1.00 98.62 117 PHE A C 1
ATOM 906 O O . PHE A 1 117 ? 7.177 -2.658 9.054 1.00 98.62 117 PHE A O 1
ATOM 913 N N . HIS A 1 118 ? 7.690 -0.781 7.946 1.00 98.50 118 HIS A N 1
ATOM 914 C CA . HIS A 1 118 ? 6.835 0.061 8.777 1.00 98.50 118 HIS A CA 1
ATOM 915 C C . HIS A 1 118 ? 5.353 -0.338 8.668 1.00 98.50 118 HIS A C 1
ATOM 917 O O . HIS A 1 118 ? 4.640 -0.333 9.666 1.00 98.50 118 HIS A O 1
ATOM 923 N N . THR A 1 119 ? 4.888 -0.741 7.482 1.00 98.56 119 THR A N 1
ATOM 924 C CA . THR A 1 119 ? 3.519 -1.245 7.285 1.00 98.56 119 THR A CA 1
ATOM 925 C C . THR A 1 119 ? 3.276 -2.530 8.077 1.00 98.56 119 THR A C 1
ATOM 927 O O . THR A 1 119 ? 2.243 -2.644 8.729 1.00 98.56 119 THR A O 1
ATOM 930 N N . VAL A 1 120 ? 4.232 -3.463 8.079 1.00 98.62 120 VAL A N 1
ATOM 931 C CA . VAL A 1 120 ? 4.155 -4.693 8.885 1.00 98.62 120 VAL A CA 1
ATOM 932 C C . VAL A 1 120 ? 4.161 -4.369 10.379 1.00 98.62 120 VAL A C 1
ATOM 934 O O . VAL A 1 120 ? 3.331 -4.895 11.111 1.00 98.62 120 VAL A O 1
ATOM 937 N N . ALA A 1 121 ? 5.035 -3.471 10.836 1.00 98.56 121 ALA A N 1
ATOM 938 C CA . ALA A 1 121 ? 5.075 -3.059 12.239 1.00 98.56 121 ALA A CA 1
ATOM 939 C C . ALA A 1 121 ? 3.744 -2.429 12.690 1.00 98.56 121 ALA A C 1
ATOM 941 O O . ALA A 1 121 ? 3.201 -2.807 13.726 1.00 98.56 121 ALA A O 1
ATOM 942 N N . LEU A 1 122 ? 3.177 -1.527 11.879 1.00 98.06 122 LEU A N 1
ATOM 943 C CA . LEU A 1 122 ? 1.877 -0.909 12.144 1.00 98.06 122 LEU A CA 1
ATOM 944 C C . LEU A 1 122 ? 0.748 -1.947 12.180 1.00 98.06 122 LEU A C 1
ATOM 946 O O . LEU A 1 122 ? -0.089 -1.911 13.076 1.00 98.06 122 LEU A O 1
ATOM 950 N N . TYR A 1 123 ? 0.738 -2.875 11.223 1.00 98.38 123 TYR A N 1
ATOM 951 C CA . TYR A 1 123 ? -0.216 -3.980 11.180 1.00 98.38 123 TYR A CA 1
ATOM 952 C C . TYR A 1 123 ? -0.165 -4.815 12.466 1.00 98.38 123 TYR A C 1
ATOM 954 O O . TYR A 1 123 ? -1.199 -5.046 13.088 1.00 98.38 123 TYR A O 1
ATOM 962 N N . GLN A 1 124 ? 1.031 -5.202 12.912 1.00 98.19 124 GLN A N 1
ATOM 963 C CA . GLN A 1 124 ? 1.202 -5.985 14.136 1.00 98.19 124 GLN A CA 1
ATOM 964 C C . GLN A 1 124 ? 0.744 -5.210 15.380 1.00 98.19 124 GLN A C 1
ATOM 966 O O . GLN A 1 124 ? 0.047 -5.776 16.218 1.00 98.19 124 GLN A O 1
ATOM 971 N N . ALA A 1 125 ? 1.056 -3.914 15.475 1.00 97.69 125 ALA A N 1
ATOM 972 C CA . ALA A 1 125 ? 0.605 -3.066 16.580 1.00 97.69 125 ALA A CA 1
ATOM 973 C C . ALA A 1 125 ? -0.929 -2.925 16.624 1.00 97.69 125 ALA A C 1
ATOM 975 O O . ALA A 1 125 ? -1.536 -3.082 17.680 1.00 97.69 125 ALA A O 1
ATOM 976 N N . MET A 1 126 ? -1.569 -2.706 15.470 1.00 97.44 126 MET A N 1
ATOM 977 C CA . MET A 1 126 ? -3.031 -2.621 15.364 1.00 97.44 126 MET A CA 1
ATOM 978 C C . MET A 1 126 ? -3.735 -3.932 15.728 1.00 97.44 126 MET A C 1
ATOM 980 O O . MET A 1 126 ? -4.845 -3.901 16.255 1.00 97.44 126 MET A O 1
ATOM 984 N N . ARG A 1 127 ? -3.113 -5.080 15.439 1.00 96.31 127 ARG A N 1
ATOM 985 C CA . ARG A 1 127 ? -3.636 -6.397 15.833 1.00 96.31 127 ARG A CA 1
ATOM 986 C C . ARG A 1 127 ? -3.468 -6.679 17.317 1.00 96.31 127 ARG A C 1
ATOM 988 O O . ARG A 1 127 ? -4.338 -7.317 17.899 1.00 96.31 127 ARG A O 1
ATOM 995 N N . ALA A 1 128 ? -2.358 -6.236 17.900 1.00 97.06 128 ALA A N 1
ATOM 996 C CA . ALA A 1 128 ? -2.082 -6.408 19.321 1.00 97.06 128 ALA A CA 1
ATOM 997 C C . ALA A 1 128 ? -3.029 -5.571 20.193 1.00 97.06 128 ALA A C 1
ATOM 999 O O . ALA A 1 128 ? -3.439 -6.031 21.253 1.00 97.06 128 ALA A O 1
ATOM 1000 N N . ASP A 1 129 ? -3.422 -4.384 19.723 1.00 95.62 129 ASP A N 1
ATOM 1001 C CA . ASP A 1 129 ? -4.414 -3.540 20.390 1.00 95.62 129 ASP A CA 1
ATOM 1002 C C . ASP A 1 129 ? -5.471 -3.007 19.402 1.00 95.62 129 ASP A C 1
ATOM 1004 O O . ASP A 1 129 ? -5.385 -1.871 18.913 1.00 95.62 129 ASP A O 1
ATOM 1008 N N . PRO A 1 130 ? -6.508 -3.814 19.100 1.00 91.12 130 PRO A N 1
ATOM 1009 C CA . PRO A 1 130 ? -7.585 -3.410 18.200 1.00 91.12 130 PRO A CA 1
ATOM 1010 C C . PRO A 1 130 ? -8.544 -2.374 18.805 1.00 91.12 130 PRO A C 1
ATOM 1012 O O . PRO A 1 130 ? -9.329 -1.778 18.053 1.00 91.12 130 PRO A O 1
ATOM 1015 N N . SER A 1 131 ? -8.537 -2.202 20.132 1.00 91.31 131 SER A N 1
ATOM 1016 C CA . SER A 1 131 ? -9.386 -1.253 20.865 1.00 91.31 131 SER A CA 1
ATOM 1017 C C . SER A 1 131 ? -8.892 0.183 20.768 1.00 91.31 131 SER A C 1
ATOM 1019 O O . SER A 1 131 ? -9.711 1.102 20.815 1.00 91.31 131 SER A O 1
ATOM 1021 N N . THR A 1 132 ? -7.588 0.385 20.575 1.00 94.19 132 THR A N 1
ATOM 1022 C CA . THR A 1 132 ? -7.026 1.719 20.367 1.00 94.19 132 THR A CA 1
ATOM 1023 C C . THR A 1 132 ? -7.679 2.431 19.177 1.00 94.19 132 THR A C 1
ATOM 1025 O O . THR A 1 132 ? -7.983 1.842 18.130 1.00 94.19 132 THR A O 1
ATOM 1028 N N . ASN A 1 133 ? -7.891 3.741 19.333 1.00 93.19 133 ASN A N 1
ATOM 1029 C CA . ASN A 1 133 ? -8.452 4.607 18.298 1.00 93.19 133 ASN A CA 1
ATOM 1030 C C . ASN A 1 133 ? -7.401 4.956 17.231 1.00 93.19 133 ASN A C 1
ATOM 1032 O O . ASN A 1 133 ? -6.909 6.082 17.133 1.00 93.19 133 ASN A O 1
ATOM 1036 N N . TRP A 1 134 ? -7.017 3.958 16.441 1.00 96.06 134 TRP A N 1
ATOM 1037 C CA . TRP A 1 134 ? -6.065 4.134 15.356 1.00 96.06 134 TRP A CA 1
ATOM 1038 C C . TRP A 1 134 ? -6.641 5.000 14.235 1.00 96.06 134 TRP A C 1
ATOM 1040 O O . TRP A 1 134 ? -7.714 4.709 13.706 1.00 96.06 134 TRP A O 1
ATOM 1050 N N . VAL A 1 135 ? -5.870 5.997 13.790 1.00 96.75 135 VAL A N 1
ATOM 1051 C CA . VAL A 1 135 ? -6.190 6.755 12.572 1.00 96.75 135 VAL A CA 1
ATOM 1052 C C . VAL A 1 135 ? -6.207 5.795 11.376 1.00 96.75 135 VAL A C 1
ATOM 1054 O O . VAL A 1 135 ? -5.175 5.164 11.113 1.00 96.75 135 VAL A O 1
ATOM 1057 N N . PRO A 1 136 ? -7.320 5.694 10.623 1.00 97.62 136 PRO A N 1
ATOM 1058 C CA . PRO A 1 136 ? -7.380 4.843 9.446 1.00 97.62 136 PRO A CA 1
ATOM 1059 C C . PRO A 1 136 ? -6.365 5.279 8.388 1.00 97.62 136 PRO A C 1
ATOM 1061 O O . PRO A 1 136 ? -6.195 6.473 8.128 1.00 97.62 136 PRO A O 1
ATOM 1064 N N . ARG A 1 137 ? -5.691 4.319 7.754 1.00 98.31 137 ARG A N 1
ATOM 1065 C CA . ARG A 1 137 ? -4.624 4.561 6.779 1.00 98.31 137 ARG A CA 1
ATOM 1066 C C . ARG A 1 137 ? -4.796 3.712 5.531 1.00 98.31 137 ARG A C 1
ATOM 1068 O O . ARG A 1 137 ? -5.080 2.519 5.605 1.00 98.31 137 ARG A O 1
ATOM 1075 N N . VAL A 1 138 ? -4.521 4.327 4.388 1.00 98.50 138 VAL A N 1
ATOM 1076 C CA . VAL A 1 138 ? -4.336 3.636 3.113 1.00 98.50 138 VAL A CA 1
ATOM 1077 C C . VAL A 1 138 ? -2.893 3.835 2.671 1.00 98.50 138 VAL A C 1
ATOM 1079 O O . VAL A 1 138 ? -2.484 4.951 2.362 1.00 98.50 138 VAL A O 1
ATOM 1082 N N . LYS A 1 139 ? -2.119 2.752 2.649 1.00 98.44 139 LYS A N 1
ATOM 1083 C CA . LYS A 1 139 ? -0.752 2.703 2.126 1.00 98.44 139 LYS A CA 1
ATOM 1084 C C . LYS A 1 139 ? -0.803 2.428 0.628 1.00 98.44 139 LYS A C 1
ATOM 1086 O O . LYS A 1 139 ? -1.285 1.376 0.215 1.00 98.44 139 LYS A O 1
ATOM 1091 N N . ILE A 1 140 ? -0.312 3.360 -0.179 1.00 98.31 140 ILE A N 1
ATOM 1092 C CA . ILE A 1 140 ? -0.382 3.307 -1.639 1.00 98.31 140 ILE A CA 1
ATOM 1093 C C . ILE A 1 140 ? 1.035 3.281 -2.196 1.00 98.31 140 ILE A C 1
ATOM 1095 O O . ILE A 1 140 ? 1.784 4.251 -2.084 1.00 98.31 140 ILE A O 1
ATOM 1099 N N . PHE A 1 141 ? 1.385 2.178 -2.843 1.00 98.31 141 PHE A N 1
ATOM 1100 C CA . PHE A 1 141 ? 2.628 2.023 -3.582 1.00 98.31 141 PHE A CA 1
ATOM 1101 C C . PHE A 1 141 ? 2.336 2.030 -5.075 1.00 98.31 141 PHE A C 1
ATOM 1103 O O . PHE A 1 141 ? 1.354 1.442 -5.525 1.00 98.31 141 PHE A O 1
ATOM 1110 N N . ALA A 1 142 ? 3.200 2.665 -5.858 1.00 97.00 142 ALA A N 1
ATOM 1111 C CA . ALA A 1 142 ? 3.173 2.500 -7.303 1.00 97.00 142 ALA A CA 1
ATOM 1112 C C . ALA A 1 142 ? 4.562 2.730 -7.898 1.00 97.00 142 ALA A C 1
ATOM 1114 O O . ALA A 1 142 ? 5.339 3.564 -7.426 1.00 97.00 142 ALA A O 1
ATOM 1115 N N . GLY A 1 143 ? 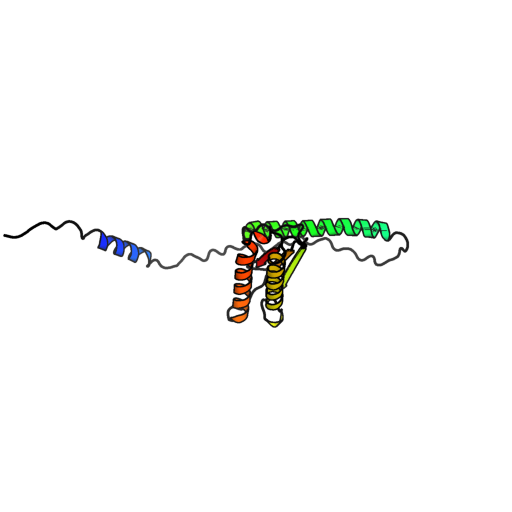4.891 1.974 -8.938 1.00 95.38 143 GLY A N 1
ATOM 1116 C CA . GLY A 1 143 ? 6.203 2.048 -9.559 1.00 95.38 143 GLY A CA 1
ATOM 1117 C C . GLY A 1 143 ? 6.484 0.889 -10.495 1.00 95.38 143 GLY A C 1
ATOM 1118 O O . GLY A 1 143 ? 5.835 -0.152 -10.441 1.00 95.38 143 GLY A O 1
ATOM 1119 N N . LYS A 1 144 ? 7.492 1.077 -11.345 1.00 94.88 144 LYS A N 1
ATOM 1120 C CA . LYS A 1 144 ? 8.016 0.046 -12.244 1.00 94.88 144 LYS A CA 1
ATOM 1121 C C . LYS A 1 144 ? 9.421 -0.355 -11.801 1.00 94.88 144 LYS A C 1
ATOM 1123 O O . LYS A 1 144 ? 10.173 0.486 -11.298 1.00 94.88 144 LYS A O 1
ATOM 1128 N N . ALA A 1 145 ? 9.753 -1.623 -12.004 1.00 95.19 145 ALA A N 1
ATOM 1129 C CA . ALA A 1 145 ? 11.104 -2.163 -11.889 1.00 95.19 145 ALA A CA 1
ATOM 1130 C C . ALA A 1 145 ? 11.635 -2.486 -13.293 1.00 95.19 145 ALA A C 1
ATOM 1132 O O . ALA A 1 145 ? 10.854 -2.834 -14.181 1.00 95.19 145 ALA A O 1
ATOM 1133 N N . ALA A 1 146 ? 12.949 -2.376 -13.500 1.00 94.31 146 ALA A N 1
ATOM 1134 C CA . ALA A 1 146 ? 13.571 -2.873 -14.725 1.00 94.31 146 ALA A CA 1
ATOM 1135 C C . ALA A 1 146 ? 13.450 -4.407 -14.800 1.00 94.31 146 ALA A C 1
ATOM 1137 O O . ALA A 1 146 ? 13.442 -5.081 -13.769 1.00 94.31 146 ALA A O 1
ATOM 1138 N N . ALA A 1 147 ? 13.370 -4.962 -16.013 1.00 92.88 147 ALA A N 1
ATOM 1139 C CA . ALA A 1 147 ? 13.084 -6.385 -16.216 1.00 92.88 147 ALA A CA 1
ATOM 1140 C C . ALA A 1 147 ? 14.129 -7.313 -15.566 1.00 92.88 147 ALA A C 1
ATOM 1142 O O . ALA A 1 147 ? 13.761 -8.330 -14.976 1.00 92.88 147 ALA A O 1
ATOM 1143 N N . SER A 1 148 ? 15.406 -6.922 -15.624 1.00 96.62 148 SER A N 1
ATOM 1144 C CA . SER A 1 148 ? 16.549 -7.636 -15.041 1.00 96.62 148 SER A CA 1
ATOM 1145 C C . SER A 1 148 ? 16.720 -7.419 -13.533 1.00 96.62 148 SER A C 1
ATOM 1147 O O . SER A 1 148 ? 17.510 -8.111 -12.898 1.00 96.62 148 SER A O 1
ATOM 1149 N N . TYR A 1 149 ? 15.989 -6.476 -12.931 1.00 97.50 149 TYR A N 1
ATOM 1150 C CA . TYR A 1 149 ? 16.212 -6.064 -11.547 1.00 97.50 149 TYR A CA 1
ATOM 1151 C C . TYR A 1 149 ? 15.482 -6.993 -10.569 1.00 97.50 149 TYR A C 1
ATOM 1153 O O . TYR A 1 149 ? 14.360 -6.719 -10.131 1.00 97.50 149 TYR A O 1
ATOM 1161 N N . HIS A 1 150 ? 16.127 -8.100 -10.207 1.00 97.62 150 HIS A N 1
ATOM 1162 C CA . HIS A 1 150 ? 15.519 -9.155 -9.394 1.00 97.62 150 HIS A CA 1
ATOM 1163 C C . HIS A 1 150 ? 15.034 -8.668 -8.016 1.00 97.62 150 HIS A C 1
ATOM 1165 O O . HIS A 1 150 ? 13.865 -8.856 -7.679 1.00 97.62 150 HIS A O 1
ATOM 1171 N N . SER A 1 151 ? 15.876 -7.970 -7.248 1.00 97.62 151 SER A N 1
ATOM 1172 C CA . SER A 1 151 ? 15.528 -7.496 -5.898 1.00 97.62 151 SER A CA 1
ATOM 1173 C C . SER A 1 151 ? 14.332 -6.537 -5.893 1.00 97.62 151 SER A C 1
ATOM 1175 O O . SER A 1 151 ? 13.419 -6.672 -5.084 1.00 97.62 151 SER A O 1
ATOM 1177 N N . ALA A 1 152 ? 14.259 -5.615 -6.854 1.00 97.12 152 ALA A N 1
ATOM 1178 C CA . ALA A 1 152 ? 13.108 -4.734 -7.041 1.00 97.12 152 ALA A CA 1
ATOM 1179 C C . ALA A 1 152 ? 11.820 -5.520 -7.338 1.00 97.12 152 ALA A C 1
ATOM 1181 O O . ALA A 1 152 ? 10.765 -5.195 -6.791 1.00 97.12 152 ALA A O 1
ATOM 1182 N N . LYS A 1 153 ? 11.888 -6.587 -8.146 1.00 97.19 153 LYS A N 1
ATOM 1183 C CA . LYS A 1 153 ? 10.736 -7.475 -8.377 1.00 97.19 153 LYS A CA 1
ATOM 1184 C C . LYS A 1 153 ? 10.323 -8.210 -7.099 1.00 97.19 153 LYS A C 1
ATOM 1186 O O . LYS A 1 153 ? 9.125 -8.344 -6.858 1.00 97.19 153 LYS A O 1
ATOM 1191 N N . LEU A 1 154 ? 11.273 -8.616 -6.254 1.00 98.19 154 LEU A N 1
ATOM 1192 C CA . LEU A 1 154 ? 10.971 -9.188 -4.937 1.00 98.19 154 LEU A CA 1
ATOM 1193 C C . LEU A 1 154 ? 10.311 -8.171 -3.999 1.00 98.19 154 LEU A C 1
ATOM 1195 O O . LEU A 1 154 ? 9.373 -8.535 -3.299 1.00 98.19 154 LEU A O 1
ATOM 1199 N N . ILE A 1 155 ? 10.710 -6.895 -4.029 1.00 98.06 155 ILE A N 1
ATOM 1200 C CA . ILE A 1 155 ? 10.033 -5.828 -3.270 1.00 98.06 155 ILE A CA 1
ATOM 1201 C C . ILE A 1 155 ? 8.579 -5.664 -3.739 1.00 98.06 155 ILE A C 1
ATOM 1203 O O . ILE A 1 155 ? 7.681 -5.546 -2.907 1.00 98.06 155 ILE A O 1
ATOM 1207 N N . ILE A 1 156 ? 8.321 -5.696 -5.053 1.00 97.69 156 ILE A N 1
ATOM 1208 C CA . ILE A 1 156 ? 6.950 -5.655 -5.596 1.00 97.69 156 ILE A CA 1
ATOM 1209 C C . ILE A 1 156 ? 6.156 -6.879 -5.131 1.00 97.69 156 ILE A C 1
ATOM 1211 O O . ILE A 1 156 ? 5.018 -6.738 -4.682 1.00 97.69 156 ILE A O 1
ATOM 1215 N N . LYS A 1 157 ? 6.743 -8.079 -5.214 1.00 98.31 157 LYS A N 1
ATOM 1216 C CA . LYS A 1 157 ? 6.103 -9.309 -4.732 1.00 98.31 157 LYS A CA 1
ATOM 1217 C C . LYS A 1 157 ? 5.761 -9.198 -3.246 1.00 98.31 157 LYS A C 1
ATOM 1219 O O . LYS A 1 157 ? 4.613 -9.416 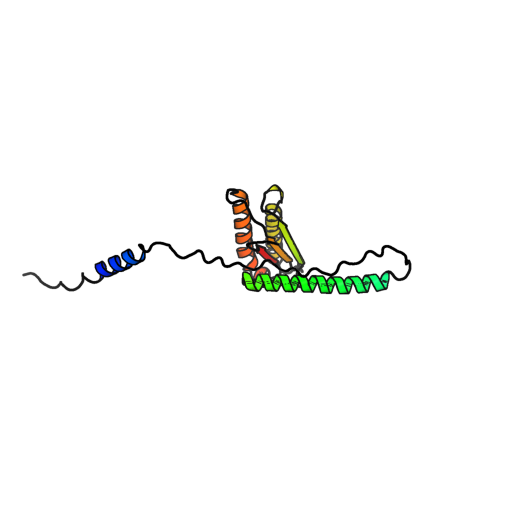-2.880 1.00 98.31 157 LYS A O 1
ATOM 1224 N N . LEU A 1 158 ? 6.713 -8.770 -2.418 1.00 98.44 158 LEU A N 1
ATOM 1225 C CA . LEU A 1 158 ? 6.515 -8.558 -0.986 1.00 98.44 158 LEU A CA 1
ATOM 1226 C C . LEU A 1 158 ? 5.385 -7.559 -0.708 1.00 98.44 158 LEU A C 1
ATOM 1228 O O . LEU A 1 158 ? 4.538 -7.826 0.137 1.00 98.44 158 LEU A O 1
ATOM 1232 N N . ALA A 1 159 ? 5.331 -6.438 -1.432 1.00 98.38 159 ALA A N 1
ATOM 1233 C CA . ALA A 1 159 ? 4.261 -5.456 -1.274 1.00 98.38 159 ALA A CA 1
ATOM 1234 C C . ALA A 1 159 ? 2.875 -6.058 -1.553 1.00 98.38 159 ALA A C 1
ATOM 1236 O O . ALA A 1 159 ? 1.936 -5.822 -0.794 1.00 98.38 159 ALA A O 1
ATOM 1237 N N . ASN A 1 160 ? 2.755 -6.868 -2.608 1.00 98.19 160 ASN A N 1
ATOM 1238 C CA . ASN A 1 160 ? 1.510 -7.562 -2.935 1.00 98.19 160 ASN A CA 1
ATOM 1239 C C . ASN A 1 160 ? 1.156 -8.636 -1.901 1.00 98.19 160 ASN A C 1
ATOM 1241 O O . ASN A 1 160 ? -0.014 -8.788 -1.560 1.00 98.19 160 ASN A O 1
ATOM 1245 N N . ASP A 1 161 ? 2.143 -9.376 -1.397 1.00 98.50 161 ASP A N 1
ATOM 1246 C CA . ASP A 1 161 ? 1.945 -10.407 -0.375 1.00 98.50 161 ASP A CA 1
ATOM 1247 C C . ASP A 1 161 ? 1.461 -9.772 0.943 1.00 98.50 161 ASP A C 1
ATOM 1249 O O . ASP A 1 161 ? 0.455 -10.208 1.502 1.00 98.50 161 ASP A O 1
ATOM 1253 N N . ILE A 1 162 ? 2.079 -8.664 1.372 1.00 98.50 162 ILE A N 1
ATOM 1254 C CA . ILE A 1 162 ? 1.622 -7.860 2.518 1.00 98.50 162 ILE A CA 1
ATOM 1255 C C . ILE A 1 162 ? 0.203 -7.339 2.282 1.00 98.50 162 ILE A C 1
ATOM 1257 O O . ILE A 1 162 ? -0.639 -7.448 3.170 1.00 98.50 162 ILE A O 1
ATOM 1261 N N . ALA A 1 163 ? -0.086 -6.795 1.096 1.00 98.31 163 ALA A N 1
ATOM 1262 C CA . ALA A 1 163 ? -1.410 -6.269 0.783 1.00 98.31 163 ALA A CA 1
ATOM 1263 C C . ALA A 1 163 ? -2.502 -7.337 0.886 1.00 98.31 163 ALA A C 1
ATOM 1265 O O . ALA A 1 163 ? -3.555 -7.069 1.461 1.00 98.31 163 ALA A O 1
ATOM 1266 N N . ARG A 1 164 ? -2.248 -8.558 0.395 1.00 98.19 164 ARG A N 1
ATOM 1267 C CA . ARG A 1 164 ? -3.198 -9.671 0.529 1.00 98.19 164 ARG A CA 1
ATOM 1268 C C . ARG A 1 164 ? -3.431 -10.049 1.987 1.00 98.19 164 ARG A C 1
ATOM 1270 O O . ARG A 1 164 ? -4.582 -10.237 2.362 1.00 98.19 164 ARG A O 1
ATOM 1277 N N . THR A 1 165 ? -2.387 -10.121 2.806 1.00 98.06 165 THR A N 1
ATOM 1278 C CA . THR A 1 165 ? -2.534 -10.445 4.233 1.00 98.06 165 THR A CA 1
ATOM 1279 C C . THR A 1 165 ? -3.305 -9.356 4.977 1.00 98.06 165 THR A C 1
ATOM 1281 O O . THR A 1 165 ? -4.316 -9.637 5.610 1.00 98.06 165 THR A O 1
ATOM 1284 N N . VAL A 1 166 ? -2.876 -8.098 4.855 1.00 98.12 166 VAL A N 1
ATOM 1285 C CA . VAL A 1 166 ? -3.454 -6.969 5.600 1.00 98.12 166 VAL A CA 1
ATOM 1286 C C . VAL A 1 166 ? -4.901 -6.701 5.185 1.00 98.12 166 VAL A C 1
ATOM 1288 O O . VAL A 1 166 ? -5.759 -6.491 6.037 1.00 98.12 166 VAL A O 1
ATOM 1291 N N . ASN A 1 167 ? -5.203 -6.715 3.884 1.00 97.75 167 ASN A N 1
ATOM 1292 C CA . ASN A 1 167 ? -6.529 -6.325 3.403 1.00 97.75 167 ASN A CA 1
ATOM 1293 C C . ASN A 1 167 ? -7.629 -7.342 3.729 1.00 97.75 167 ASN A C 1
ATOM 1295 O O . ASN A 1 167 ? -8.796 -6.938 3.714 1.00 97.75 167 ASN A O 1
ATOM 1299 N N . ASN A 1 168 ? -7.255 -8.599 3.994 1.00 97.31 168 ASN A N 1
ATOM 1300 C CA . ASN A 1 168 ? -8.155 -9.699 4.343 1.00 97.31 168 ASN A CA 1
ATOM 1301 C C . ASN A 1 168 ? -8.226 -9.968 5.854 1.00 97.31 168 ASN A C 1
ATOM 1303 O O . ASN A 1 168 ? -8.957 -10.865 6.261 1.00 97.31 168 ASN A O 1
ATOM 1307 N N . ASP A 1 169 ? -7.496 -9.221 6.689 1.00 96.81 169 ASP A N 1
ATOM 1308 C CA . ASP A 1 169 ? -7.557 -9.398 8.139 1.00 96.81 169 ASP A CA 1
ATOM 1309 C C . ASP A 1 169 ? -8.794 -8.681 8.732 1.00 96.81 169 ASP A C 1
ATOM 1311 O O . ASP A 1 169 ? -8.843 -7.441 8.753 1.00 96.81 169 ASP A O 1
ATOM 1315 N N . PRO A 1 170 ? -9.795 -9.420 9.256 1.00 95.31 170 PRO A N 1
ATOM 1316 C CA . PRO A 1 170 ? -10.991 -8.816 9.840 1.00 95.31 170 PRO A CA 1
ATOM 1317 C C . PRO A 1 170 ? -10.709 -8.060 11.149 1.00 95.31 170 PRO A C 1
ATOM 1319 O O . PRO A 1 170 ? -11.461 -7.146 11.499 1.00 95.31 170 PRO A O 1
ATOM 1322 N N . THR A 1 171 ? -9.623 -8.373 11.865 1.00 94.00 171 THR A N 1
ATOM 1323 C CA . THR A 1 171 ? -9.281 -7.747 13.158 1.00 94.00 171 THR A CA 1
ATOM 1324 C C . THR A 1 171 ? -8.989 -6.251 13.021 1.00 94.00 171 THR A C 1
ATOM 1326 O O . THR A 1 171 ? -9.266 -5.459 13.927 1.00 94.00 171 THR A O 1
ATOM 1329 N N . LEU A 1 172 ? -8.524 -5.825 11.844 1.00 93.75 172 LEU A N 1
ATOM 1330 C CA . LEU A 1 172 ? -8.242 -4.423 11.548 1.00 93.75 172 LEU A CA 1
ATOM 1331 C C . LEU A 1 172 ? -9.511 -3.595 11.320 1.00 93.75 172 LEU A C 1
ATOM 1333 O O . LEU A 1 172 ? -9.439 -2.366 11.379 1.00 93.75 172 LEU A O 1
ATOM 1337 N N . ARG A 1 173 ? -10.665 -4.231 11.056 1.00 92.00 173 ARG A N 1
ATOM 1338 C CA . ARG A 1 173 ? -11.952 -3.566 10.761 1.00 92.00 173 ARG A CA 1
ATOM 1339 C C . ARG A 1 173 ? -11.836 -2.515 9.648 1.00 92.00 173 ARG A C 1
ATOM 1341 O O . ARG A 1 173 ? -12.408 -1.433 9.728 1.00 92.00 173 ARG A O 1
ATOM 1348 N N . GLY A 1 174 ? -11.010 -2.800 8.639 1.00 91.56 174 GLY A N 1
ATOM 1349 C CA . GLY A 1 174 ? -10.765 -1.901 7.506 1.00 91.56 174 GLY A CA 1
ATOM 1350 C C . GLY A 1 174 ? -9.945 -0.640 7.819 1.00 91.56 174 GLY A C 1
ATOM 1351 O O . GLY A 1 174 ? -9.811 0.211 6.943 1.00 91.56 174 GLY A O 1
ATOM 1352 N N . ARG A 1 175 ? -9.372 -0.505 9.026 1.00 95.81 175 ARG A N 1
ATOM 1353 C CA . ARG A 1 175 ? -8.580 0.676 9.426 1.00 95.81 175 ARG A CA 1
ATOM 1354 C C . ARG A 1 175 ? -7.228 0.773 8.729 1.00 95.81 175 ARG A C 1
ATOM 1356 O O . ARG A 1 175 ? -6.696 1.869 8.610 1.00 95.81 175 ARG A O 1
ATOM 1363 N N . LEU A 1 176 ? -6.680 -0.335 8.246 1.00 98.12 176 LEU A N 1
ATOM 1364 C CA . LEU A 1 176 ? -5.475 -0.337 7.426 1.00 98.12 176 LEU A CA 1
ATOM 1365 C C . LEU A 1 176 ? -5.775 -1.026 6.099 1.00 98.12 176 LEU A C 1
ATOM 1367 O O . LEU A 1 176 ? -6.250 -2.160 6.069 1.00 98.12 176 LEU A O 1
ATOM 1371 N N . LYS A 1 177 ? -5.483 -0.330 5.002 1.00 98.19 177 LYS A N 1
ATOM 1372 C CA . LYS A 1 177 ? -5.483 -0.891 3.651 1.00 98.19 177 LYS A CA 1
ATOM 1373 C C . LYS A 1 177 ? -4.130 -0.660 3.002 1.00 98.19 177 LYS A C 1
ATOM 1375 O O . LYS A 1 177 ? -3.504 0.378 3.209 1.00 98.19 177 LYS A O 1
ATOM 1380 N N . VAL A 1 178 ? -3.688 -1.621 2.204 1.00 98.50 178 VAL A N 1
ATOM 1381 C CA . VAL A 1 178 ? -2.443 -1.543 1.436 1.00 98.50 178 VAL A CA 1
ATOM 1382 C C . VAL A 1 178 ? -2.760 -1.855 -0.017 1.00 98.50 178 VAL A C 1
ATOM 1384 O O . VAL A 1 178 ? -3.407 -2.858 -0.309 1.00 98.50 178 VAL A O 1
ATOM 1387 N N . VAL A 1 179 ? -2.307 -1.014 -0.939 1.00 97.94 179 VAL A N 1
ATOM 1388 C CA . VAL A 1 179 ? -2.483 -1.227 -2.377 1.00 97.94 179 VAL A CA 1
ATOM 1389 C C . VAL A 1 179 ? -1.183 -0.972 -3.121 1.00 97.94 179 VAL A C 1
ATOM 1391 O O . VAL A 1 179 ? -0.448 -0.031 -2.818 1.00 97.94 179 VAL A O 1
ATOM 1394 N N . PHE A 1 180 ? -0.911 -1.816 -4.113 1.00 97.50 180 PHE A N 1
ATOM 1395 C CA . PHE A 1 180 ? 0.146 -1.600 -5.091 1.00 97.50 180 PHE A CA 1
ATOM 1396 C C . PHE A 1 180 ? -0.506 -1.376 -6.456 1.00 97.50 180 PHE A C 1
ATOM 1398 O O . PHE A 1 180 ? -0.999 -2.321 -7.064 1.00 97.50 180 PHE A O 1
ATOM 1405 N N . ILE A 1 181 ? -0.535 -0.134 -6.937 1.00 95.56 181 ILE A N 1
ATOM 1406 C CA . ILE A 1 181 ? -1.214 0.214 -8.190 1.00 95.56 181 ILE A CA 1
ATOM 1407 C C . ILE A 1 181 ? -0.342 -0.231 -9.378 1.00 95.56 181 ILE A C 1
ATOM 1409 O O . ILE A 1 181 ? 0.800 0.235 -9.507 1.00 95.56 181 ILE A O 1
ATOM 1413 N N . PRO A 1 182 ? -0.841 -1.119 -10.259 1.00 90.12 182 PRO A N 1
ATOM 1414 C CA . PRO A 1 182 ? -0.089 -1.578 -11.419 1.00 90.12 182 PRO A CA 1
ATOM 1415 C C . PRO A 1 182 ? 0.002 -0.489 -12.494 1.00 90.12 182 PRO A C 1
ATOM 1417 O O . PRO A 1 182 ? -0.817 0.425 -12.558 1.00 90.12 182 PRO A O 1
ATOM 1420 N N . ASN A 1 183 ? 0.988 -0.622 -13.385 1.00 85.12 183 ASN A N 1
ATOM 1421 C CA . ASN A 1 183 ? 1.105 0.176 -14.612 1.00 85.12 183 ASN A CA 1
ATOM 1422 C C . ASN A 1 183 ? 1.082 1.702 -14.433 1.00 85.12 183 ASN A C 1
ATOM 1424 O O . ASN A 1 183 ? 0.659 2.411 -15.338 1.00 85.12 183 ASN A O 1
ATOM 1428 N N . TYR A 1 184 ? 1.599 2.215 -13.316 1.00 78.88 184 TYR A N 1
ATOM 142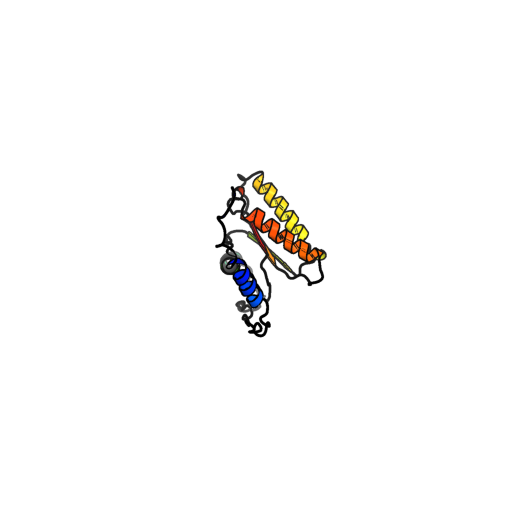9 C CA . TYR A 1 184 ? 1.668 3.657 -13.080 1.00 78.88 184 TYR A CA 1
ATOM 1430 C C . TYR A 1 184 ? 2.353 4.412 -14.236 1.00 78.88 184 TYR A C 1
ATOM 1432 O O . TYR A 1 184 ? 3.476 4.081 -14.645 1.00 78.88 184 TYR A O 1
ATOM 1440 N N . ASN A 1 185 ? 1.649 5.409 -14.763 1.00 76.06 185 ASN A N 1
ATOM 1441 C CA . ASN A 1 185 ? 2.056 6.321 -15.825 1.00 76.06 185 ASN A CA 1
ATOM 1442 C C . ASN A 1 185 ? 1.532 7.736 -15.522 1.00 76.06 185 ASN A C 1
ATOM 1444 O O . ASN A 1 185 ? 0.817 7.930 -14.536 1.00 76.06 185 ASN A O 1
ATOM 1448 N N . VAL A 1 186 ? 1.987 8.703 -16.327 1.00 63.09 186 VAL A N 1
ATOM 1449 C CA . VAL A 1 186 ? 1.489 10.085 -16.319 1.00 63.09 186 VAL A CA 1
ATOM 1450 C C . VAL A 1 186 ? 0.157 10.199 -17.035 1.00 63.09 186 VAL A C 1
ATOM 1452 O O . VAL A 1 186 ? -0.100 9.370 -17.944 1.00 63.09 186 VAL A O 1
#